Protein AF-A0A0V8QFP8-F1 (afdb_monomer_lite)

Foldseek 3Di:
DVVVVVVVVVVVVVVVVVPPDPPPPPPPPPPLLQPQPPDDPVLLVLLQQLQVLDDPQLNVLLLVLLVVPVVLVVSCCVRHNVPDDRDPPDPPPPDPDPDDQLLVLLLVLVSVLNDHSSLSSLLSSLVSQQVSVVVVHDRALVSSLVSNVSSVNLVSCLSRVVSCVVCLVSNLVSNCRSVVVCSVSSVVNSVVSPVSSVVSNQVVQLVVLLVPDPPVQADPVSFGPVVQQPAFDPPDPFTKGAGPPQKIWTADPPPPDQFGIFIAHNVGDTSATAHPRRHGRHD

Secondary structure (DSSP, 8-state):
-HHHHHHHHHHHHHHHHHT---------------------HHHHHHHHHHHHHS-HHHHHHHHHHHHT-HHHHHHIIIII-TT--------------SS--HHHHHHHHHHTT---HHHHHHHHHHHHHHHHHHHHS---HHHHHHHHHHTTHHHHHHHTHHHHGGGHHHHHHHHHHHTGGGHHHHHHHHHHHHHHHHHHHHHHHHHHHHHTS-GGGB-TTSSB-GGG--EEPTT-SS-EEE-GGG-EEEE--S--TT--EEEE-TTS-EEEEE-TT--EEE-

Sequence (283 aa):
MKKFTAKVLSVILVLSMVLELPATAFATEYGVAYDLSIGTQEDITYARNTYNALDSKAKVIFEKALARDPKLLEFHKTYVDPNFTTLRKIPIARVAVSSIDPMTVLSAQLATLGLPSAVVYSLKAMGAGMVAAIADGPLPVGDILLAAATASTAVVIAANWDTVSPKFNRIVSAFQKAFSSTGTNISSAFTKIKSDAKERVARAEINQIRNNIPKRLLKSNGDVDISRFNRKKPGGHRPTWMGPLGWYIQRDTAGHGGRYWKLFDYVGKRIASLAQNGKILSK

Radius of gyration: 28.88 Å; chains: 1; bounding box: 96×45×77 Å

Organism: NCBI:txid290052

Structure (mmCIF, N/CA/C/O backbone):
data_AF-A0A0V8QFP8-F1
#
_entry.id   AF-A0A0V8QFP8-F1
#
loop_
_atom_site.group_PDB
_atom_site.id
_atom_site.type_symbol
_atom_site.label_atom_id
_atom_site.label_alt_id
_atom_site.label_comp_id
_atom_site.label_asym_id
_atom_site.label_entity_id
_atom_site.label_seq_id
_atom_site.pdbx_PDB_ins_code
_atom_site.Cartn_x
_atom_site.Cartn_y
_atom_site.Cartn_z
_atom_site.occupancy
_atom_site.B_iso_or_equiv
_atom_site.auth_seq_id
_atom_site.auth_comp_id
_atom_site.auth_asym_id
_atom_site.auth_atom_id
_atom_site.pdbx_PDB_model_num
ATOM 1 N N . MET A 1 1 ? 72.131 -20.893 -23.204 1.00 54.12 1 MET A N 1
ATOM 2 C CA . MET A 1 1 ? 70.891 -20.132 -22.908 1.00 54.12 1 MET A CA 1
ATOM 3 C C . MET A 1 1 ? 69.749 -20.388 -23.902 1.00 54.12 1 MET A C 1
ATOM 5 O O . MET A 1 1 ? 68.669 -20.710 -23.435 1.00 54.12 1 MET A O 1
ATOM 9 N N . LYS A 1 2 ? 69.955 -20.368 -25.235 1.00 52.44 2 LYS A N 1
ATOM 10 C CA . LYS A 1 2 ? 68.872 -20.579 -26.237 1.00 52.44 2 LYS A CA 1
ATOM 11 C C . LYS A 1 2 ? 68.073 -21.897 -26.116 1.00 52.44 2 LYS A C 1
ATOM 13 O O . LYS A 1 2 ? 66.873 -21.908 -26.352 1.00 52.44 2 LYS A O 1
ATOM 18 N N . LYS A 1 3 ? 68.712 -23.011 -25.728 1.00 51.38 3 LYS A N 1
ATOM 19 C CA . LYS A 1 3 ? 68.027 -24.314 -25.561 1.00 51.38 3 LYS A CA 1
ATOM 20 C C . LYS A 1 3 ? 67.184 -24.409 -24.280 1.00 51.38 3 LYS A C 1
ATOM 22 O O . LYS A 1 3 ? 66.299 -25.253 -24.206 1.00 51.38 3 LYS A O 1
ATOM 27 N N . PHE A 1 4 ? 67.458 -23.565 -23.282 1.00 53.69 4 PHE A N 1
ATOM 28 C CA . PHE A 1 4 ? 66.724 -23.552 -22.013 1.00 53.69 4 PHE A CA 1
ATOM 29 C C . PHE A 1 4 ? 65.455 -22.701 -22.137 1.00 53.69 4 PHE A C 1
ATOM 31 O O . PHE A 1 4 ? 64.380 -23.139 -21.745 1.00 53.69 4 PHE A O 1
ATOM 38 N N . THR A 1 5 ? 65.547 -21.550 -22.811 1.00 57.09 5 THR A N 1
ATOM 39 C CA . THR A 1 5 ? 64.389 -20.700 -23.125 1.00 57.09 5 THR A CA 1
ATOM 40 C C . THR A 1 5 ? 63.381 -21.388 -24.046 1.00 57.09 5 THR A C 1
ATOM 42 O O . THR A 1 5 ? 62.185 -21.286 -23.798 1.00 57.09 5 THR A O 1
ATOM 45 N N . ALA A 1 6 ? 63.832 -22.161 -25.042 1.00 59.00 6 ALA A N 1
ATOM 46 C CA . ALA A 1 6 ? 62.931 -22.923 -25.915 1.00 59.00 6 ALA A CA 1
ATOM 47 C C . ALA A 1 6 ? 62.152 -24.026 -25.169 1.00 59.00 6 ALA A C 1
ATOM 49 O O . ALA A 1 6 ? 60.975 -24.247 -25.443 1.00 59.00 6 ALA A O 1
ATOM 50 N N . LYS A 1 7 ? 62.782 -24.690 -24.188 1.00 55.75 7 LYS A N 1
ATOM 51 C CA . LYS A 1 7 ? 62.123 -25.722 -23.371 1.00 55.75 7 LYS A CA 1
ATOM 52 C C . LYS A 1 7 ? 61.106 -25.126 -22.396 1.00 55.75 7 LYS A C 1
ATOM 54 O O . LYS A 1 7 ? 60.029 -25.687 -22.248 1.00 55.75 7 LYS A O 1
ATOM 59 N N . VAL A 1 8 ? 61.404 -23.973 -21.794 1.00 64.81 8 VAL A N 1
ATOM 60 C CA . VAL A 1 8 ? 60.464 -23.273 -20.898 1.00 64.81 8 VAL A CA 1
ATOM 61 C C . VAL A 1 8 ? 59.258 -22.725 -21.671 1.00 64.81 8 VAL A C 1
ATOM 63 O O . VAL A 1 8 ? 58.128 -22.902 -21.229 1.00 64.81 8 VAL A O 1
ATOM 66 N N . LEU A 1 9 ? 59.469 -22.156 -22.865 1.00 61.84 9 LEU A N 1
ATOM 67 C CA . LEU A 1 9 ? 58.377 -21.717 -23.747 1.00 61.84 9 LEU A CA 1
ATOM 68 C C . LEU A 1 9 ? 57.481 -22.882 -24.192 1.00 61.84 9 LEU A C 1
ATOM 70 O O . LEU A 1 9 ? 56.262 -22.747 -24.184 1.00 61.84 9 LEU A O 1
ATOM 74 N N . SER A 1 10 ? 58.069 -24.039 -24.515 1.00 67.25 10 SER A N 1
ATOM 75 C CA . SER A 1 10 ? 57.307 -25.235 -24.896 1.00 67.25 10 SER A CA 1
ATOM 76 C C . SER A 1 10 ? 56.462 -25.791 -23.747 1.00 67.25 10 SER A C 1
ATOM 78 O O . SER A 1 10 ? 55.359 -26.267 -23.992 1.00 67.25 10 SER A O 1
ATOM 80 N N . VAL A 1 11 ? 56.948 -25.728 -22.502 1.00 66.19 11 VAL A N 1
ATOM 81 C CA . VAL A 1 11 ? 56.187 -26.181 -21.326 1.00 66.19 11 VAL A CA 1
ATOM 82 C C . VAL A 1 11 ? 55.026 -25.231 -21.024 1.00 66.19 11 VAL A C 1
ATOM 84 O O . VAL A 1 11 ? 53.932 -25.702 -20.736 1.00 66.19 11 VAL A O 1
ATOM 87 N N . ILE A 1 12 ? 55.218 -23.913 -21.160 1.00 67.56 12 ILE A N 1
ATOM 88 C CA . ILE A 1 12 ? 54.144 -22.922 -20.965 1.00 67.56 12 ILE A CA 1
ATOM 89 C C . ILE A 1 12 ? 53.045 -23.075 -22.029 1.00 67.56 12 ILE A C 1
ATOM 91 O O . ILE A 1 12 ? 51.867 -23.002 -21.690 1.00 67.56 12 ILE A O 1
ATOM 95 N N . LEU A 1 13 ? 53.412 -23.347 -23.287 1.00 62.06 13 LEU A N 1
ATOM 96 C CA . LEU A 1 13 ? 52.448 -23.514 -24.381 1.00 62.06 13 LEU A CA 1
ATOM 97 C C . LEU A 1 13 ? 51.611 -24.801 -24.247 1.00 62.06 13 LEU A C 1
ATOM 99 O O . LEU A 1 13 ? 50.413 -24.809 -24.521 1.00 62.06 13 LEU A O 1
ATOM 103 N N . VAL A 1 14 ? 52.229 -25.897 -23.792 1.00 66.25 14 VAL A N 1
ATOM 104 C CA . VAL A 1 14 ? 51.501 -27.143 -23.500 1.00 66.25 14 VAL A CA 1
ATOM 105 C C . VAL A 1 14 ? 50.601 -26.959 -22.275 1.00 66.25 14 VAL A C 1
ATOM 107 O O . VAL A 1 14 ? 49.458 -27.406 -22.287 1.00 66.25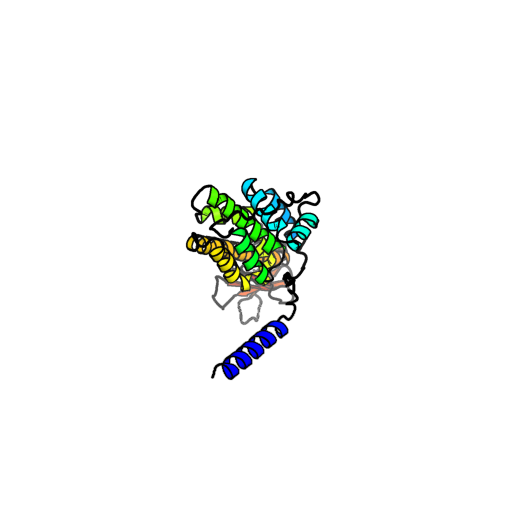 14 VAL A O 1
ATOM 110 N N . LEU A 1 15 ? 51.058 -26.232 -21.250 1.00 54.38 15 LEU A N 1
ATOM 111 C CA . LEU A 1 15 ? 50.249 -25.941 -20.065 1.00 54.38 15 LEU A CA 1
ATOM 112 C C . LEU A 1 15 ? 49.038 -25.045 -20.391 1.00 54.38 15 LEU A C 1
ATOM 114 O O . LEU A 1 15 ? 47.978 -25.236 -19.803 1.00 54.38 15 LEU A O 1
ATOM 118 N N . SER A 1 16 ? 49.153 -24.123 -21.356 1.00 57.47 16 SER A N 1
ATOM 119 C CA . SER A 1 16 ? 48.030 -23.282 -21.796 1.00 57.47 16 SER A CA 1
ATOM 120 C C . SER A 1 16 ? 46.985 -24.041 -22.616 1.00 57.47 16 SER A C 1
ATOM 122 O O . SER A 1 16 ? 45.812 -23.703 -22.536 1.00 57.47 16 SER A O 1
ATOM 124 N N . MET A 1 17 ? 47.381 -25.085 -23.354 1.00 58.97 17 MET A N 1
ATOM 125 C CA . MET A 1 17 ? 46.437 -25.932 -24.100 1.00 58.97 17 MET A CA 1
ATOM 126 C C . MET A 1 17 ? 45.692 -26.934 -23.205 1.00 58.97 17 MET A C 1
ATOM 128 O O . MET A 1 17 ? 44.565 -27.303 -23.508 1.00 58.97 17 MET A O 1
ATOM 132 N N . VAL A 1 18 ? 46.285 -27.362 -22.084 1.00 58.38 18 VAL A N 1
ATOM 133 C CA . VAL A 1 18 ? 45.648 -28.307 -21.142 1.00 58.38 18 VAL A CA 1
ATOM 134 C C . VAL A 1 18 ? 44.683 -27.605 -20.167 1.00 58.38 18 VAL A C 1
ATOM 136 O O . VAL A 1 18 ? 43.843 -28.254 -19.550 1.00 58.38 18 VAL A O 1
ATOM 139 N N . LEU A 1 19 ? 44.755 -26.273 -20.056 1.00 45.97 19 LEU A N 1
ATOM 140 C CA . LEU A 1 19 ? 43.875 -25.448 -19.213 1.00 45.97 19 LEU A CA 1
ATOM 141 C C . LEU A 1 19 ? 42.622 -24.917 -19.931 1.00 45.97 19 LEU A C 1
ATOM 143 O O . LEU A 1 19 ? 41.822 -24.216 -19.309 1.00 45.97 19 LEU A O 1
ATOM 147 N N . GLU A 1 20 ? 42.393 -25.306 -21.187 1.00 44.56 20 GLU A N 1
ATOM 148 C CA . GLU A 1 20 ? 41.090 -25.172 -21.848 1.00 44.56 20 GLU A CA 1
ATOM 149 C C . GLU A 1 20 ? 40.131 -26.248 -21.322 1.00 44.56 20 GLU A C 1
ATOM 151 O O . GLU A 1 20 ? 39.694 -27.159 -22.025 1.00 44.56 20 GLU A O 1
ATOM 156 N N . LEU A 1 21 ? 39.777 -26.138 -20.040 1.00 53.81 21 LEU A N 1
ATOM 157 C CA . LEU A 1 21 ? 38.509 -26.684 -19.583 1.00 53.81 21 LEU A CA 1
ATOM 158 C C . LEU A 1 21 ? 37.438 -26.064 -20.488 1.00 53.81 21 LEU A C 1
ATOM 160 O O . LEU A 1 21 ? 37.436 -24.835 -20.632 1.00 53.81 21 LEU A O 1
ATOM 164 N N . PRO A 1 22 ? 36.511 -26.839 -21.082 1.00 45.28 22 PRO A N 1
ATOM 165 C CA . PRO A 1 22 ? 35.288 -26.230 -21.551 1.00 45.28 22 PRO A CA 1
ATOM 166 C C . PRO A 1 22 ? 34.718 -25.546 -20.317 1.00 45.28 22 PRO A C 1
ATOM 168 O O . PRO A 1 22 ? 34.308 -26.204 -19.359 1.00 45.28 22 PRO A O 1
ATOM 171 N N . ALA A 1 23 ? 34.748 -24.215 -20.302 1.00 45.50 23 ALA A N 1
ATOM 172 C CA . ALA A 1 23 ? 33.836 -23.477 -19.470 1.00 45.50 23 ALA A CA 1
ATOM 173 C C . ALA A 1 23 ? 32.472 -23.923 -19.983 1.00 45.50 23 ALA A C 1
ATOM 175 O O . ALA A 1 23 ? 31.952 -23.391 -20.963 1.00 45.50 23 ALA A O 1
ATOM 176 N N . THR A 1 24 ? 31.918 -24.970 -19.368 1.00 40.56 24 THR A N 1
ATOM 177 C CA . THR A 1 24 ? 30.487 -25.153 -19.326 1.00 40.56 24 THR A CA 1
ATOM 178 C C . THR A 1 24 ? 30.015 -23.830 -18.778 1.00 40.56 24 THR A C 1
ATOM 180 O O . THR A 1 24 ? 30.163 -23.544 -17.587 1.00 40.56 24 THR A O 1
ATOM 183 N N . ALA A 1 25 ? 29.568 -22.966 -19.685 1.00 36.12 25 ALA A N 1
ATOM 184 C CA . ALA A 1 25 ? 28.731 -21.862 -19.330 1.00 36.12 25 ALA A CA 1
ATOM 185 C C . ALA A 1 25 ? 27.566 -22.541 -18.626 1.00 36.12 25 ALA A C 1
ATOM 187 O O . ALA A 1 25 ? 26.654 -23.070 -19.259 1.00 36.12 25 ALA A O 1
ATOM 188 N N . PHE A 1 26 ? 27.638 -22.588 -17.298 1.00 35.16 26 PHE A N 1
ATOM 189 C CA . PHE A 1 26 ? 26.437 -22.559 -16.517 1.00 35.16 26 PHE A CA 1
ATOM 190 C C . PHE A 1 26 ? 25.730 -21.331 -17.072 1.00 35.16 26 PHE A C 1
ATOM 192 O O . PHE A 1 26 ? 26.142 -20.194 -16.836 1.00 35.16 26 PHE A O 1
ATOM 199 N N . ALA A 1 27 ? 24.706 -21.565 -17.893 1.00 32.38 27 ALA A N 1
ATOM 200 C CA . ALA A 1 27 ? 23.553 -20.712 -17.821 1.00 32.38 27 ALA A CA 1
ATOM 201 C C . ALA A 1 27 ? 23.261 -20.695 -16.326 1.00 32.38 27 ALA A C 1
ATOM 203 O O . ALA A 1 27 ? 22.789 -21.683 -15.764 1.00 32.38 27 ALA A O 1
ATOM 204 N N . THR A 1 28 ? 23.697 -19.632 -15.653 1.00 31.38 28 THR A N 1
ATOM 205 C CA . THR A 1 28 ? 23.100 -19.242 -14.401 1.00 31.38 28 THR A CA 1
ATOM 206 C C . THR A 1 28 ? 21.653 -19.062 -14.792 1.00 31.38 28 THR A C 1
ATOM 208 O O . THR A 1 28 ? 21.236 -18.031 -15.319 1.00 31.38 28 THR A O 1
ATOM 211 N N . GLU A 1 29 ? 20.894 -20.141 -14.619 1.00 31.83 29 GLU A N 1
ATOM 212 C CA . GLU A 1 29 ? 19.517 -20.055 -14.234 1.00 31.83 29 GLU A CA 1
ATOM 213 C C . GLU A 1 29 ? 19.575 -19.078 -13.070 1.00 31.83 29 GLU A C 1
ATOM 215 O O . GLU A 1 29 ? 19.987 -19.408 -11.958 1.00 31.83 29 GLU A O 1
ATOM 220 N N . TYR A 1 30 ? 19.336 -17.801 -13.379 1.00 33.03 30 TYR A N 1
ATOM 221 C CA . TYR A 1 30 ? 18.932 -16.837 -12.390 1.00 33.03 30 TYR A CA 1
ATOM 222 C C . TYR A 1 30 ? 17.661 -17.466 -11.854 1.00 33.03 30 TYR A C 1
ATOM 224 O O . TYR A 1 30 ? 16.575 -17.271 -12.402 1.00 33.03 30 TYR A O 1
ATOM 232 N N . GLY A 1 31 ? 17.832 -18.320 -10.845 1.00 31.92 31 GLY A N 1
ATOM 233 C CA . GLY A 1 31 ? 16.791 -18.796 -9.979 1.00 31.92 31 GLY A CA 1
ATOM 234 C C . GLY A 1 31 ? 16.258 -17.530 -9.361 1.00 31.92 31 GLY A C 1
ATOM 235 O O . GLY A 1 31 ? 16.763 -17.048 -8.350 1.00 31.92 31 GLY A O 1
ATOM 236 N N . VAL A 1 32 ? 15.324 -16.900 -10.071 1.00 38.00 32 VAL A N 1
ATOM 237 C CA . VAL A 1 32 ? 14.558 -15.786 -9.563 1.00 38.00 32 VAL A CA 1
ATOM 238 C C . VAL A 1 32 ? 13.909 -16.398 -8.335 1.00 38.00 32 VAL A C 1
ATOM 240 O O . VAL A 1 32 ? 13.065 -17.278 -8.462 1.00 38.00 32 VAL A O 1
ATOM 243 N N . ALA A 1 33 ? 14.378 -16.029 -7.152 1.00 34.62 33 ALA A N 1
ATOM 244 C CA . ALA A 1 33 ? 13.765 -16.425 -5.898 1.00 34.62 33 ALA A CA 1
ATOM 245 C C . ALA A 1 33 ? 12.604 -15.456 -5.641 1.00 34.62 33 ALA A C 1
ATOM 247 O O . ALA A 1 33 ? 12.634 -14.635 -4.729 1.00 34.62 33 ALA A O 1
ATOM 248 N N . TYR A 1 34 ? 11.620 -15.470 -6.537 1.00 42.22 34 TYR A N 1
ATOM 249 C CA . TYR A 1 34 ? 10.273 -15.021 -6.214 1.00 42.22 34 TYR A CA 1
ATOM 250 C C . TYR A 1 34 ? 9.666 -16.232 -5.519 1.00 42.22 34 TYR A C 1
ATOM 252 O O . TYR A 1 34 ? 9.635 -17.336 -6.066 1.00 42.22 34 TYR A O 1
ATOM 260 N N . ASP A 1 35 ? 9.261 -16.034 -4.274 1.00 39.59 35 ASP A N 1
ATOM 261 C CA . ASP A 1 35 ? 8.282 -16.928 -3.698 1.00 39.59 35 ASP A CA 1
ATOM 262 C C . ASP A 1 35 ? 7.033 -16.796 -4.570 1.00 39.59 35 ASP A C 1
ATOM 264 O O . ASP A 1 35 ? 6.496 -15.699 -4.748 1.00 39.59 35 ASP A O 1
ATOM 268 N N . LEU A 1 36 ? 6.622 -17.907 -5.168 1.00 38.69 36 LEU A N 1
ATOM 269 C CA . LEU A 1 36 ? 5.414 -18.027 -5.973 1.00 38.69 36 LEU A CA 1
ATOM 270 C C . LEU A 1 36 ? 4.186 -18.065 -5.055 1.00 38.69 36 LEU A C 1
ATOM 272 O O . LEU A 1 36 ? 3.224 -18.774 -5.344 1.00 38.69 36 LEU A O 1
ATOM 276 N N . SER A 1 37 ? 4.208 -17.320 -3.941 1.00 45.97 37 SER A N 1
ATOM 277 C CA . SER A 1 37 ? 3.000 -17.013 -3.198 1.00 45.97 37 SER A CA 1
ATOM 278 C C . SER A 1 37 ? 2.119 -16.197 -4.129 1.00 45.97 37 SER A C 1
ATOM 280 O O . SER A 1 37 ? 2.285 -14.994 -4.339 1.00 45.97 37 SER A O 1
ATOM 282 N N . ILE A 1 38 ? 1.221 -16.933 -4.779 1.00 51.50 38 ILE A N 1
ATOM 283 C CA . ILE A 1 38 ? 0.084 -16.425 -5.522 1.00 51.50 38 ILE A CA 1
ATOM 284 C C . ILE A 1 38 ? -0.529 -15.346 -4.636 1.00 51.50 38 ILE A C 1
ATOM 286 O O . ILE A 1 38 ? -0.948 -15.619 -3.510 1.00 51.50 38 ILE A O 1
ATOM 290 N N . GLY A 1 39 ? -0.497 -14.107 -5.123 1.00 58.78 39 GLY A N 1
ATOM 291 C CA . GLY A 1 39 ? -1.159 -13.012 -4.440 1.00 58.78 39 GLY A CA 1
ATOM 292 C C . GLY A 1 39 ? -2.637 -13.348 -4.246 1.00 58.78 39 GLY A C 1
ATOM 293 O O . GLY A 1 39 ? -3.232 -14.106 -5.011 1.00 58.78 39 GLY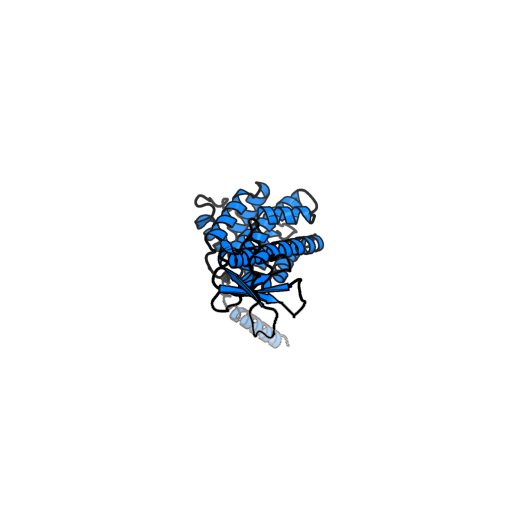 A O 1
ATOM 294 N N . THR A 1 40 ? -3.235 -12.785 -3.209 1.00 71.62 40 THR A N 1
ATOM 295 C CA . THR A 1 40 ? -4.669 -12.891 -2.929 1.00 71.62 40 THR A CA 1
ATOM 296 C C . THR A 1 40 ? -5.520 -12.475 -4.144 1.00 71.62 40 THR A C 1
ATOM 298 O O . THR A 1 40 ? -5.046 -11.823 -5.076 1.00 71.62 40 THR A O 1
ATOM 301 N N . GLN A 1 41 ? -6.821 -12.781 -4.145 1.00 80.06 41 GLN A N 1
ATOM 302 C CA . GLN A 1 41 ? -7.731 -12.289 -5.195 1.00 80.06 41 GLN A CA 1
ATOM 303 C C . GLN A 1 41 ? -7.688 -10.750 -5.341 1.00 80.06 41 GLN A C 1
ATOM 305 O O . GLN A 1 41 ? -7.905 -10.208 -6.431 1.00 80.06 41 GLN A O 1
ATOM 310 N N . GLU A 1 42 ? -7.372 -10.037 -4.256 1.00 78.56 42 GLU A N 1
ATOM 311 C CA . GLU A 1 42 ? -7.142 -8.593 -4.274 1.00 78.56 42 GLU A CA 1
ATOM 312 C C . GLU A 1 42 ? -5.890 -8.223 -5.079 1.00 78.56 42 GLU A C 1
ATOM 314 O O . GLU A 1 42 ? -5.961 -7.339 -5.930 1.00 78.56 42 GLU A O 1
ATOM 319 N N . ASP A 1 43 ? -4.777 -8.937 -4.902 1.00 79.88 43 ASP A N 1
ATOM 320 C CA . ASP A 1 43 ? -3.532 -8.716 -5.650 1.00 79.88 43 ASP A CA 1
ATOM 321 C C . ASP A 1 43 ? -3.725 -8.871 -7.167 1.00 79.88 43 ASP A C 1
ATOM 323 O O . ASP A 1 43 ? -3.240 -8.053 -7.954 1.00 79.88 43 ASP A O 1
ATOM 327 N N . ILE A 1 44 ? -4.494 -9.881 -7.585 1.00 86.00 44 ILE A N 1
ATOM 328 C CA . ILE A 1 44 ? -4.874 -10.077 -8.992 1.00 86.00 44 ILE A CA 1
ATOM 329 C C . ILE A 1 44 ? -5.707 -8.891 -9.500 1.00 86.00 44 ILE A C 1
ATOM 331 O O . ILE A 1 44 ? -5.494 -8.392 -10.609 1.00 86.00 44 ILE A O 1
ATOM 335 N N . THR A 1 45 ? -6.647 -8.414 -8.683 1.00 87.81 45 THR A N 1
ATOM 336 C CA . THR A 1 45 ? -7.501 -7.270 -9.024 1.00 87.81 45 THR A CA 1
ATOM 337 C C . THR A 1 45 ? -6.676 -5.990 -9.175 1.00 87.81 45 THR A C 1
ATOM 339 O O . THR A 1 45 ? -6.845 -5.263 -10.155 1.00 87.81 45 THR A O 1
ATOM 342 N N . TYR A 1 46 ? -5.722 -5.740 -8.275 1.00 86.12 46 TYR A N 1
ATOM 343 C CA . TYR A 1 46 ? -4.812 -4.600 -8.383 1.00 86.12 46 TYR A CA 1
ATOM 344 C C . TYR A 1 46 ? -3.931 -4.674 -9.630 1.00 86.12 46 TYR A C 1
ATOM 346 O O . TYR A 1 46 ? -3.738 -3.652 -10.290 1.00 86.12 46 TYR A O 1
ATOM 354 N N . ALA A 1 47 ? -3.437 -5.859 -9.998 1.00 90.44 47 ALA A N 1
ATOM 355 C CA . ALA A 1 47 ? -2.635 -6.034 -11.206 1.00 90.44 47 ALA A CA 1
ATOM 356 C C . ALA A 1 47 ? -3.430 -5.731 -12.492 1.00 90.44 47 ALA A C 1
ATOM 358 O O . ALA A 1 47 ? -2.916 -5.044 -13.379 1.00 90.44 47 ALA A O 1
ATOM 359 N N . ARG A 1 48 ? -4.698 -6.168 -12.571 1.00 91.12 48 ARG A N 1
ATOM 360 C CA . ARG A 1 48 ? -5.611 -5.828 -13.682 1.00 91.12 48 ARG A CA 1
ATOM 361 C C . ARG A 1 48 ? -5.865 -4.334 -13.777 1.00 91.12 48 ARG A C 1
ATOM 363 O O . ARG A 1 48 ? -5.669 -3.744 -14.836 1.00 91.12 48 ARG A O 1
ATOM 370 N N . ASN A 1 49 ? -6.256 -3.723 -12.661 1.00 89.69 49 ASN A N 1
ATOM 371 C CA . ASN A 1 49 ? -6.546 -2.293 -12.612 1.00 89.69 49 ASN A CA 1
ATOM 372 C C . ASN A 1 49 ? -5.313 -1.472 -13.000 1.00 89.69 49 ASN A C 1
ATOM 374 O O . ASN A 1 49 ? -5.425 -0.545 -13.793 1.00 89.69 49 ASN A O 1
ATOM 378 N N . THR A 1 50 ? -4.137 -1.873 -12.512 1.00 91.56 50 THR A N 1
ATOM 379 C CA . THR A 1 50 ? -2.853 -1.262 -12.869 1.00 91.56 50 THR A CA 1
ATOM 380 C C . THR A 1 50 ? -2.611 -1.313 -14.373 1.00 91.56 50 THR A C 1
ATOM 382 O O . THR A 1 50 ? -2.375 -0.277 -14.982 1.00 91.56 50 THR A O 1
ATOM 385 N N . TYR A 1 51 ? -2.695 -2.492 -14.998 1.00 94.31 51 TYR A N 1
ATOM 386 C CA . TYR A 1 51 ? -2.428 -2.630 -16.433 1.00 94.31 51 TYR A CA 1
ATOM 387 C C . TYR A 1 51 ? -3.417 -1.847 -17.306 1.00 94.31 51 TYR A C 1
ATOM 389 O O . TYR A 1 51 ? -3.019 -1.264 -18.313 1.00 94.31 51 TYR A O 1
ATOM 397 N N . ASN A 1 52 ? -4.687 -1.798 -16.901 1.00 94.12 52 ASN A N 1
ATOM 398 C CA . ASN A 1 52 ? -5.725 -1.052 -17.610 1.00 94.12 52 ASN A CA 1
ATOM 399 C C . ASN A 1 52 ? -5.592 0.468 -17.443 1.00 94.12 52 ASN A C 1
ATOM 401 O O . ASN A 1 52 ? -6.041 1.206 -18.314 1.00 94.12 52 ASN A O 1
ATOM 405 N N . ALA A 1 53 ? -4.990 0.931 -16.345 1.00 93.69 53 ALA A N 1
ATOM 406 C CA . ALA A 1 53 ? -4.797 2.350 -16.064 1.00 93.69 53 ALA A CA 1
ATOM 407 C C . ALA A 1 53 ? -3.536 2.943 -16.717 1.00 93.69 53 ALA A C 1
ATOM 409 O O . ALA A 1 53 ? -3.423 4.164 -16.796 1.00 93.69 53 ALA A O 1
ATOM 410 N N . LEU A 1 54 ? -2.587 2.113 -17.170 1.00 93.38 54 LEU A N 1
ATOM 411 C CA . LEU A 1 54 ? -1.390 2.597 -17.861 1.00 93.38 54 LEU A CA 1
ATOM 412 C C . LEU A 1 54 ? -1.763 3.294 -19.173 1.00 93.38 54 LEU A C 1
ATOM 414 O O . LEU A 1 54 ? -2.489 2.740 -20.002 1.00 93.38 54 LEU A O 1
ATOM 418 N N . ASP A 1 55 ? -1.192 4.478 -19.398 1.00 91.31 55 ASP A N 1
ATOM 419 C CA . ASP A 1 55 ? -1.252 5.124 -20.705 1.00 91.31 55 ASP A CA 1
ATOM 420 C C . ASP A 1 55 ? -0.506 4.305 -21.773 1.00 91.31 55 ASP A C 1
ATOM 422 O O . ASP A 1 55 ? 0.288 3.408 -21.477 1.00 91.31 55 ASP A O 1
ATOM 426 N N . SER A 1 56 ? -0.748 4.626 -23.044 1.00 91.62 56 SER A N 1
ATOM 427 C CA . SER A 1 56 ? -0.186 3.876 -24.173 1.00 91.62 56 SER A CA 1
ATOM 428 C C . SER A 1 56 ? 1.350 3.802 -24.181 1.00 91.62 56 SER A C 1
ATOM 430 O O . SER A 1 56 ? 1.898 2.740 -24.487 1.00 91.62 56 SER A O 1
ATOM 432 N N . LYS A 1 57 ? 2.064 4.876 -23.809 1.00 90.81 57 LYS A N 1
ATOM 433 C CA . LYS A 1 5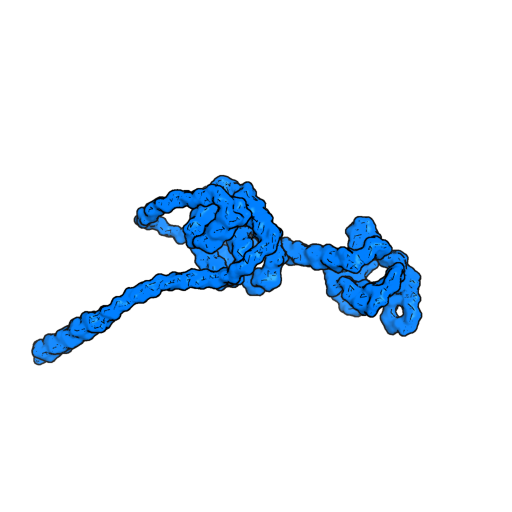7 ? 3.537 4.896 -23.775 1.00 90.81 57 LYS A CA 1
ATOM 434 C C . LYS A 1 57 ? 4.048 4.001 -22.647 1.00 90.81 57 LYS A C 1
ATOM 436 O O . LYS A 1 57 ? 4.894 3.132 -22.878 1.00 90.81 57 LYS A O 1
ATOM 441 N N . ALA A 1 58 ? 3.509 4.180 -21.442 1.00 92.38 58 ALA A N 1
ATOM 442 C CA . ALA A 1 58 ? 3.868 3.403 -20.263 1.00 92.38 58 ALA A CA 1
ATOM 443 C C . ALA A 1 58 ? 3.551 1.914 -20.454 1.00 92.38 58 ALA A C 1
ATOM 445 O O . ALA A 1 58 ? 4.353 1.057 -20.085 1.00 92.38 58 ALA A O 1
ATOM 446 N N . LYS A 1 59 ? 2.428 1.594 -21.102 1.00 93.69 59 LYS A N 1
ATOM 447 C CA . LYS A 1 59 ? 2.009 0.224 -21.402 1.00 93.69 59 LYS A CA 1
ATOM 448 C C . LYS A 1 59 ? 3.005 -0.493 -22.315 1.00 93.69 59 LYS A C 1
ATOM 450 O O . LYS A 1 59 ? 3.462 -1.578 -21.967 1.00 93.69 59 LYS A O 1
ATOM 455 N N . VAL A 1 60 ? 3.458 0.148 -23.396 1.00 92.19 60 VAL A N 1
ATOM 456 C CA . VAL A 1 60 ? 4.496 -0.413 -24.286 1.00 92.19 60 VAL A CA 1
ATOM 457 C C . VAL A 1 60 ? 5.816 -0.654 -23.544 1.00 92.19 60 VAL A C 1
ATOM 459 O O . VAL A 1 60 ? 6.479 -1.673 -23.755 1.00 92.19 60 VAL A O 1
ATOM 462 N N . ILE A 1 61 ? 6.225 0.271 -22.671 1.00 93.19 61 ILE A N 1
ATOM 463 C CA . ILE A 1 61 ? 7.442 0.116 -21.858 1.00 93.19 61 ILE A CA 1
ATOM 464 C C . ILE A 1 61 ? 7.288 -1.057 -20.882 1.00 93.19 61 ILE A C 1
ATOM 466 O O . ILE A 1 61 ? 8.193 -1.885 -20.750 1.00 93.19 61 ILE A O 1
ATOM 470 N N . PHE A 1 62 ? 6.134 -1.154 -20.225 1.00 94.94 62 PHE A N 1
ATOM 471 C CA . PHE A 1 62 ? 5.837 -2.205 -19.264 1.00 94.94 62 PHE A CA 1
ATOM 472 C C . PHE A 1 62 ? 5.795 -3.590 -19.919 1.00 94.94 62 PHE A C 1
ATOM 474 O O . PHE A 1 62 ? 6.420 -4.522 -19.422 1.00 94.94 62 PHE A O 1
ATOM 481 N N . GLU A 1 63 ? 5.161 -3.724 -21.082 1.00 93.00 63 GLU A N 1
ATOM 482 C CA . GLU A 1 63 ? 5.103 -4.977 -21.844 1.00 93.00 63 GLU A CA 1
ATOM 483 C C . GLU A 1 63 ? 6.487 -5.463 -22.290 1.00 93.00 63 GLU A C 1
ATOM 485 O O . GLU A 1 63 ? 6.783 -6.659 -22.220 1.00 93.00 63 GLU A O 1
ATOM 490 N N . LYS A 1 64 ? 7.388 -4.547 -22.673 1.00 90.69 64 LYS A N 1
ATOM 491 C CA . LYS A 1 64 ? 8.798 -4.888 -22.935 1.00 90.69 64 LYS A CA 1
ATOM 492 C C . LYS A 1 64 ? 9.502 -5.406 -21.680 1.00 90.69 64 LYS A C 1
ATOM 494 O O . LYS A 1 64 ? 10.320 -6.320 -21.782 1.00 90.69 64 LYS A O 1
ATOM 499 N N . ALA A 1 65 ? 9.198 -4.843 -20.510 1.00 91.06 65 ALA A N 1
ATOM 500 C CA . ALA A 1 65 ? 9.736 -5.325 -19.241 1.00 91.06 65 ALA A CA 1
ATOM 501 C C . ALA A 1 65 ? 9.165 -6.704 -18.859 1.00 91.06 65 ALA A C 1
ATOM 503 O O . ALA A 1 65 ? 9.925 -7.552 -18.391 1.00 91.06 65 ALA A O 1
ATOM 504 N N . LEU A 1 66 ? 7.875 -6.959 -19.116 1.00 91.19 66 LEU A N 1
ATOM 505 C CA . LEU A 1 66 ? 7.250 -8.277 -18.945 1.00 91.19 66 LEU A CA 1
ATOM 506 C C . LEU A 1 66 ? 7.914 -9.325 -19.842 1.00 91.19 66 LEU A C 1
ATOM 508 O O . LEU A 1 66 ? 8.273 -10.394 -19.369 1.00 91.19 66 LEU A O 1
ATOM 512 N N . ALA A 1 67 ? 8.167 -9.010 -21.114 1.00 87.50 67 ALA A N 1
ATOM 513 C CA . ALA A 1 67 ? 8.794 -9.943 -22.053 1.00 87.50 67 ALA A CA 1
ATOM 514 C C . ALA A 1 67 ? 10.200 -10.420 -21.624 1.00 87.50 67 ALA A C 1
ATOM 516 O O . ALA A 1 67 ? 10.666 -11.457 -22.096 1.00 87.50 67 ALA A O 1
ATOM 517 N N . ARG A 1 68 ? 10.876 -9.678 -20.737 1.00 85.31 68 ARG A N 1
ATOM 518 C CA . ARG A 1 68 ? 12.194 -10.021 -20.173 1.00 85.31 68 ARG A CA 1
ATOM 519 C C . ARG A 1 68 ? 12.112 -10.765 -18.836 1.00 85.31 68 ARG A C 1
ATOM 521 O O . ARG A 1 68 ? 13.143 -11.188 -18.324 1.00 85.31 68 ARG A O 1
ATOM 528 N N . ASP A 1 69 ? 10.917 -10.913 -18.272 1.00 86.69 69 ASP A N 1
ATOM 529 C CA . ASP A 1 69 ? 10.654 -11.593 -17.006 1.00 86.69 69 ASP A CA 1
ATOM 530 C C . ASP A 1 69 ? 9.615 -12.701 -17.240 1.00 86.69 69 ASP A C 1
ATOM 532 O O . ASP A 1 69 ? 8.413 -12.450 -17.126 1.00 86.69 69 ASP A O 1
ATOM 536 N N . PRO A 1 70 ? 10.054 -13.929 -17.585 1.00 86.44 70 PRO A N 1
ATOM 537 C CA . PRO A 1 70 ? 9.151 -15.023 -17.950 1.00 86.44 70 PRO A CA 1
ATOM 538 C C . PRO A 1 70 ? 8.074 -15.304 -16.902 1.00 86.44 70 PRO A C 1
ATOM 540 O O . PRO A 1 70 ? 6.961 -15.692 -17.236 1.00 86.44 70 PRO A O 1
ATOM 543 N N . LYS A 1 71 ? 8.401 -15.066 -15.635 1.00 85.19 71 LYS A N 1
ATOM 544 C CA . LYS A 1 71 ? 7.589 -15.441 -14.483 1.00 85.19 71 LYS A CA 1
ATOM 545 C C . LYS A 1 71 ? 6.499 -14.412 -14.233 1.00 85.19 71 LYS A C 1
ATOM 547 O O . LYS A 1 71 ? 5.338 -14.747 -14.018 1.00 85.19 71 LYS A O 1
ATOM 552 N N . LEU A 1 72 ? 6.858 -13.137 -14.353 1.00 87.25 72 LEU A N 1
ATOM 553 C CA . LEU A 1 72 ? 5.886 -12.053 -14.331 1.00 87.25 72 LEU A CA 1
ATOM 554 C C . LEU A 1 72 ? 5.021 -12.029 -15.601 1.00 87.25 72 LEU A C 1
ATOM 556 O O . LEU A 1 72 ? 3.847 -11.671 -15.530 1.00 87.25 72 LEU A O 1
ATOM 560 N N . LEU A 1 73 ? 5.573 -12.439 -16.748 1.00 89.88 73 LEU A N 1
ATOM 561 C CA . LEU A 1 73 ? 4.823 -12.626 -17.990 1.00 89.88 73 LEU A CA 1
ATOM 562 C C . LEU A 1 73 ? 3.788 -13.748 -17.867 1.00 89.88 73 LEU A C 1
ATOM 564 O O . LEU A 1 73 ? 2.663 -13.588 -18.330 1.00 89.88 73 LEU A O 1
ATOM 568 N N . GLU A 1 74 ? 4.150 -14.866 -17.241 1.00 88.75 74 GLU A N 1
ATOM 569 C CA . GLU A 1 74 ? 3.220 -15.958 -16.951 1.00 88.75 74 GLU A CA 1
ATOM 570 C C . GLU A 1 74 ? 2.089 -15.492 -16.028 1.00 88.75 74 GLU A C 1
ATOM 572 O O . GLU A 1 74 ? 0.918 -15.705 -16.339 1.00 88.75 74 GLU A O 1
ATOM 577 N N . PHE A 1 75 ? 2.415 -14.763 -14.956 1.00 88.00 75 PHE A N 1
ATOM 578 C CA . PHE A 1 75 ? 1.412 -14.134 -14.093 1.00 88.00 75 PHE A CA 1
ATOM 579 C C . PHE A 1 75 ? 0.479 -13.201 -14.884 1.00 88.00 75 PHE A C 1
ATOM 581 O O . PHE A 1 75 ? -0.741 -13.271 -14.736 1.00 88.00 75 PHE A O 1
ATOM 588 N N . HIS A 1 76 ? 1.039 -12.358 -15.757 1.00 92.38 76 HIS A N 1
ATOM 589 C CA . HIS A 1 76 ? 0.273 -11.436 -16.592 1.00 92.38 76 HIS A CA 1
ATOM 590 C C . HIS A 1 76 ? -0.705 -12.176 -17.512 1.00 92.38 76 HIS A C 1
ATOM 592 O O . HIS A 1 76 ? -1.896 -11.874 -17.503 1.00 92.38 76 HIS A O 1
ATOM 598 N N . LYS A 1 77 ? -0.224 -13.181 -18.251 1.00 92.38 77 LYS A N 1
ATOM 599 C CA . LYS A 1 77 ? -1.057 -13.991 -19.150 1.00 92.38 77 LYS A CA 1
ATOM 600 C C . LYS A 1 77 ? -2.108 -14.794 -18.394 1.00 92.38 77 LYS A C 1
ATOM 602 O O . LYS A 1 77 ? -3.218 -14.959 -18.864 1.00 92.38 77 LYS A O 1
ATOM 607 N N . THR A 1 78 ? -1.790 -15.288 -17.208 1.00 90.06 78 THR A N 1
ATOM 608 C CA . THR A 1 78 ? -2.740 -16.122 -16.463 1.00 90.06 78 THR A CA 1
ATOM 609 C C . THR A 1 78 ? -3.860 -15.284 -15.852 1.00 90.06 78 THR A C 1
ATOM 611 O O . THR A 1 78 ? -5.027 -15.666 -15.905 1.00 90.06 78 THR A O 1
ATOM 614 N N . TYR A 1 79 ? -3.522 -14.132 -15.266 1.00 89.06 79 TYR A N 1
ATOM 615 C CA . TYR A 1 79 ? -4.440 -13.420 -14.379 1.00 89.06 79 TYR A CA 1
ATOM 616 C C . TYR A 1 79 ? -4.860 -12.038 -14.867 1.00 89.06 79 TYR A C 1
ATOM 618 O O . TYR A 1 79 ? -5.928 -11.578 -14.458 1.00 89.06 79 TYR A O 1
ATOM 626 N N . VAL A 1 80 ? -4.060 -11.367 -15.698 1.00 90.88 80 VAL A N 1
ATOM 627 C CA . VAL A 1 80 ? -4.293 -9.970 -16.092 1.00 90.88 80 VAL A CA 1
ATOM 628 C C . VAL A 1 80 ? -4.889 -9.865 -17.489 1.00 90.88 80 VAL A C 1
ATOM 630 O O . VAL A 1 80 ? -5.975 -9.309 -17.629 1.00 90.88 80 VAL A O 1
ATOM 633 N N . ASP A 1 81 ? -4.208 -10.417 -18.489 1.00 92.38 81 ASP A N 1
ATOM 634 C CA . ASP A 1 81 ? -4.654 -10.429 -19.882 1.00 92.38 81 ASP A CA 1
ATOM 635 C C . ASP A 1 81 ? -4.357 -11.799 -20.527 1.00 92.38 81 ASP A C 1
ATOM 637 O O . ASP A 1 81 ? -3.269 -12.022 -21.067 1.00 92.38 81 ASP A O 1
ATOM 641 N N . PRO A 1 82 ? -5.323 -12.738 -20.478 1.00 90.19 82 PRO A N 1
ATOM 642 C CA . PRO A 1 82 ? -5.201 -14.057 -21.104 1.00 90.19 82 PRO A CA 1
ATOM 643 C C . PRO A 1 82 ? -4.998 -14.047 -22.612 1.00 90.19 82 PRO A C 1
ATOM 645 O O . PRO A 1 82 ? -4.450 -15.003 -23.158 1.00 90.19 82 PRO A O 1
ATOM 648 N N . ASN A 1 83 ? -5.389 -12.965 -23.284 1.00 89.75 83 ASN A N 1
ATOM 649 C CA . ASN A 1 83 ? -5.230 -12.822 -24.725 1.00 89.75 83 ASN A CA 1
ATOM 650 C C . ASN A 1 83 ? -3.938 -12.079 -25.089 1.00 89.75 83 ASN A C 1
ATOM 652 O O . ASN A 1 83 ? -3.722 -11.766 -26.261 1.00 89.75 83 ASN A O 1
ATOM 656 N N . PHE A 1 84 ? -3.064 -11.811 -24.111 1.00 88.12 84 PHE A N 1
ATOM 657 C CA . PHE A 1 84 ? -1.837 -11.062 -24.327 1.00 88.12 84 PHE A CA 1
ATOM 658 C C . PHE A 1 84 ? -0.900 -11.768 -25.313 1.00 88.12 84 PHE A C 1
ATOM 660 O O . PHE A 1 84 ? -0.220 -12.759 -25.004 1.00 88.12 84 PHE A O 1
ATOM 667 N N . THR A 1 85 ? -0.796 -11.198 -26.511 1.00 79.88 85 THR A N 1
ATOM 668 C CA . THR A 1 85 ? 0.200 -11.583 -27.504 1.00 79.88 85 THR A CA 1
ATOM 669 C C . THR A 1 85 ? 1.464 -10.767 -27.288 1.00 79.88 85 THR A C 1
ATOM 671 O O . THR A 1 85 ? 1.484 -9.559 -27.510 1.00 79.88 85 THR A O 1
ATOM 674 N N . THR A 1 86 ? 2.543 -11.433 -26.878 1.00 66.25 86 THR A N 1
ATOM 675 C CA . THR A 1 86 ? 3.867 -10.812 -26.748 1.00 66.25 86 THR A CA 1
ATOM 676 C C . THR A 1 86 ? 4.232 -10.052 -28.020 1.00 66.25 86 THR A C 1
ATOM 678 O O . THR A 1 86 ? 4.183 -10.630 -29.109 1.00 66.25 86 THR A O 1
ATOM 681 N N . LEU A 1 87 ? 4.659 -8.791 -27.878 1.00 63.41 87 LEU A N 1
ATOM 682 C CA . LEU A 1 87 ? 5.280 -8.041 -28.969 1.00 63.41 87 LEU A CA 1
ATOM 683 C C . LEU A 1 87 ? 6.376 -8.923 -29.586 1.00 63.41 87 LEU A C 1
ATOM 685 O O . LEU A 1 87 ? 7.249 -9.431 -28.878 1.00 63.41 87 LEU A O 1
ATOM 689 N N . ARG A 1 88 ? 6.255 -9.172 -30.896 1.00 48.03 88 ARG A N 1
ATOM 690 C CA . ARG A 1 88 ? 7.114 -10.050 -31.706 1.00 48.03 88 ARG A CA 1
ATOM 691 C C . ARG A 1 88 ? 8.575 -9.888 -31.268 1.00 48.03 88 ARG A C 1
ATOM 693 O O . ARG A 1 88 ? 9.037 -8.754 -31.186 1.00 48.03 88 ARG A O 1
ATOM 700 N N . LYS A 1 89 ? 9.292 -10.990 -30.985 1.00 44.00 89 LYS A N 1
ATOM 701 C CA . LYS A 1 89 ? 10.747 -10.983 -30.712 1.00 44.00 89 LYS A CA 1
ATOM 702 C C . LYS A 1 89 ? 11.433 -10.215 -31.847 1.00 44.00 89 LYS A C 1
ATOM 704 O O . LYS A 1 89 ? 11.664 -10.779 -32.912 1.00 44.00 89 LYS A O 1
ATOM 709 N N . ILE A 1 90 ? 11.718 -8.931 -31.655 1.00 40.50 90 ILE A N 1
ATOM 710 C CA . ILE A 1 90 ? 12.559 -8.188 -32.587 1.00 40.50 90 ILE A CA 1
ATOM 711 C C . ILE A 1 90 ? 13.975 -8.704 -32.316 1.00 40.50 90 ILE A C 1
ATOM 713 O O . ILE A 1 90 ? 14.411 -8.641 -31.160 1.00 40.50 90 ILE A O 1
ATOM 717 N N . PRO A 1 91 ? 14.683 -9.265 -33.313 1.00 38.84 91 PRO A N 1
ATOM 718 C CA . PRO A 1 91 ? 16.090 -9.592 -33.158 1.00 38.84 91 PRO A CA 1
ATOM 719 C C . PRO A 1 91 ? 16.800 -8.321 -32.703 1.00 38.84 91 PRO A C 1
ATOM 721 O O . PRO A 1 91 ? 16.715 -7.292 -33.373 1.00 38.84 91 PRO A O 1
ATOM 724 N N . ILE A 1 92 ? 17.439 -8.362 -31.536 1.00 40.97 92 ILE A N 1
ATOM 725 C CA . ILE A 1 92 ? 18.210 -7.228 -31.038 1.00 40.97 92 ILE A CA 1
ATOM 726 C C . ILE A 1 92 ? 19.428 -7.109 -31.956 1.00 40.97 92 ILE A C 1
ATOM 728 O O . ILE A 1 92 ? 20.459 -7.736 -31.720 1.00 40.97 92 ILE A O 1
ATOM 732 N N . ALA A 1 93 ? 19.313 -6.319 -33.023 1.00 36.84 93 ALA A N 1
ATOM 733 C CA . ALA A 1 93 ? 20.484 -5.726 -33.638 1.00 36.84 93 ALA A CA 1
ATOM 734 C C . ALA A 1 93 ? 21.163 -4.917 -32.529 1.00 36.84 93 ALA A C 1
ATOM 736 O O . ALA A 1 93 ? 20.522 -4.076 -31.893 1.00 36.84 93 ALA A O 1
ATOM 737 N N . ARG A 1 94 ? 22.427 -5.231 -32.227 1.00 36.22 94 ARG A N 1
ATOM 738 C CA . ARG A 1 94 ? 23.233 -4.488 -31.254 1.00 36.22 94 ARG A CA 1
ATOM 739 C C . ARG A 1 94 ? 23.469 -3.082 -31.800 1.00 36.22 94 ARG A C 1
ATOM 741 O O . ARG A 1 94 ? 24.503 -2.807 -32.394 1.00 36.22 94 ARG A O 1
ATOM 748 N N . VAL A 1 95 ? 22.498 -2.199 -31.616 1.00 33.81 95 VAL A N 1
ATOM 749 C CA . VAL A 1 95 ? 22.719 -0.763 -31.711 1.00 33.81 95 VAL A CA 1
ATOM 750 C C . VAL A 1 95 ? 23.407 -0.382 -30.410 1.00 33.81 95 VAL A C 1
ATOM 752 O O . VAL A 1 95 ? 22.883 -0.650 -29.328 1.00 33.81 95 VAL A O 1
ATOM 755 N N . ALA A 1 96 ? 24.615 0.166 -30.501 1.00 37.56 96 ALA A N 1
ATOM 756 C CA . ALA A 1 96 ? 25.291 0.734 -29.348 1.00 37.56 96 ALA A CA 1
ATOM 757 C C . ALA A 1 96 ? 24.417 1.871 -28.791 1.00 37.56 96 ALA A C 1
ATOM 759 O O . ALA A 1 96 ? 24.338 2.940 -29.387 1.00 37.56 96 ALA A O 1
ATOM 760 N N . VAL A 1 97 ? 23.721 1.626 -27.677 1.00 40.00 97 VAL A N 1
ATOM 761 C CA . VAL A 1 97 ? 22.996 2.660 -26.929 1.00 40.00 97 VAL A CA 1
ATOM 762 C C . VAL A 1 97 ? 23.812 2.975 -25.685 1.00 40.00 97 VAL A C 1
ATOM 764 O O . VAL A 1 97 ? 24.011 2.126 -24.819 1.00 40.00 97 VAL A O 1
ATOM 767 N N . SER A 1 98 ? 24.309 4.205 -25.616 1.00 41.19 98 SER A N 1
ATOM 768 C CA . SER A 1 98 ? 25.173 4.738 -24.562 1.00 41.19 98 SER A CA 1
ATOM 769 C C . SER A 1 98 ? 24.428 5.120 -23.269 1.00 41.19 98 SER A C 1
ATOM 771 O O . SER A 1 98 ? 24.854 6.022 -22.554 1.00 41.19 98 SER A O 1
ATOM 773 N N . SER A 1 99 ? 23.327 4.447 -22.931 1.00 53.69 99 SER A N 1
ATOM 774 C CA . SER A 1 99 ? 22.677 4.547 -21.619 1.00 53.69 99 SER A CA 1
ATOM 775 C C . SER A 1 99 ? 21.943 3.243 -21.300 1.00 53.69 99 SER A C 1
ATOM 777 O O . SER A 1 99 ? 21.258 2.666 -22.143 1.00 53.69 99 SER A O 1
ATOM 779 N N . ILE A 1 100 ? 22.127 2.723 -20.086 1.00 63.56 100 ILE A N 1
ATOM 780 C CA . ILE A 1 100 ? 21.444 1.502 -19.645 1.00 63.56 100 ILE A CA 1
ATOM 781 C C . ILE A 1 100 ? 19.956 1.836 -19.452 1.00 63.56 100 ILE A C 1
ATOM 783 O O . ILE A 1 100 ? 19.629 2.748 -18.699 1.00 63.56 100 ILE A O 1
ATOM 787 N N . ASP A 1 101 ? 19.065 1.092 -20.115 1.00 85.62 101 ASP A N 1
ATOM 788 C CA . ASP A 1 101 ? 17.605 1.217 -19.982 1.00 85.62 101 ASP A CA 1
ATOM 789 C C . ASP A 1 101 ? 17.166 1.122 -18.498 1.00 85.62 101 ASP A C 1
ATOM 791 O O . ASP A 1 101 ? 17.382 0.068 -17.877 1.00 85.62 101 ASP A O 1
ATOM 795 N N . PRO A 1 102 ? 16.527 2.166 -17.921 1.00 92.31 102 PRO A N 1
ATOM 796 C CA . PRO A 1 102 ? 16.102 2.190 -16.519 1.00 92.31 102 PRO A CA 1
ATOM 797 C C . PRO A 1 102 ? 15.276 0.972 -16.106 1.00 92.31 102 PRO A C 1
ATOM 799 O O . PRO A 1 102 ? 15.458 0.447 -15.006 1.00 92.31 102 PRO A O 1
ATOM 802 N N . MET A 1 103 ? 14.416 0.455 -16.992 1.00 94.25 103 MET A N 1
ATOM 803 C CA . MET A 1 103 ? 13.593 -0.718 -16.684 1.00 94.25 103 MET A CA 1
ATOM 804 C C . MET A 1 103 ? 14.412 -1.999 -16.551 1.00 94.25 103 MET A C 1
ATOM 806 O O . MET A 1 103 ? 14.048 -2.883 -15.769 1.00 94.25 103 MET A O 1
ATOM 810 N N . THR A 1 104 ? 15.530 -2.099 -17.270 1.00 92.19 104 THR A N 1
ATOM 811 C CA . THR A 1 104 ? 16.463 -3.224 -17.147 1.00 92.19 104 THR A CA 1
ATOM 812 C C . THR A 1 104 ? 17.164 -3.188 -15.793 1.00 92.19 104 THR A C 1
ATOM 814 O O . THR A 1 104 ? 17.181 -4.197 -15.085 1.00 92.19 104 THR A O 1
ATOM 817 N N . VAL A 1 105 ? 17.661 -2.014 -15.383 1.00 93.56 105 VAL A N 1
ATOM 818 C CA . VAL A 1 105 ? 18.286 -1.828 -14.062 1.00 93.56 105 VAL A CA 1
ATOM 819 C C . VAL A 1 105 ? 17.281 -2.101 -12.948 1.00 93.56 105 VAL A C 1
ATOM 821 O O . VAL A 1 105 ? 17.571 -2.880 -12.039 1.00 93.56 105 VAL A O 1
ATOM 824 N N . LEU A 1 106 ? 16.087 -1.508 -13.032 1.00 95.81 106 LEU A N 1
ATOM 825 C CA . LEU A 1 106 ? 15.041 -1.672 -12.028 1.00 95.81 106 LEU A CA 1
ATOM 826 C C . LEU A 1 106 ? 14.656 -3.144 -11.870 1.00 95.81 106 LEU A C 1
ATOM 828 O O . LEU A 1 106 ? 14.617 -3.653 -10.751 1.00 95.81 106 LEU A O 1
ATOM 832 N N . SER A 1 107 ? 14.422 -3.842 -12.983 1.00 93.44 107 SER A N 1
ATOM 833 C CA . SER A 1 107 ? 14.038 -5.255 -12.966 1.00 93.44 107 SER A CA 1
ATOM 834 C C . SER A 1 107 ? 15.103 -6.129 -12.312 1.00 93.44 107 SER A C 1
ATOM 836 O O . SER A 1 107 ? 14.767 -6.955 -11.465 1.00 93.44 107 SER A O 1
ATOM 838 N N . ALA A 1 108 ? 16.378 -5.907 -12.644 1.00 91.62 108 ALA A N 1
ATOM 839 C CA . ALA A 1 108 ? 17.485 -6.638 -12.040 1.00 91.62 108 ALA A CA 1
ATOM 840 C C . ALA A 1 108 ? 17.582 -6.382 -10.528 1.00 91.62 108 ALA A C 1
ATOM 842 O O . ALA A 1 108 ? 17.741 -7.323 -9.756 1.00 91.62 108 ALA A O 1
ATOM 843 N N . GLN A 1 109 ? 17.442 -5.128 -10.080 1.00 94.88 109 GLN A N 1
ATOM 844 C CA . GLN A 1 109 ? 17.498 -4.803 -8.652 1.00 94.88 109 GLN A CA 1
ATOM 845 C C . GLN A 1 109 ? 16.316 -5.412 -7.880 1.00 94.88 109 GLN A C 1
ATOM 847 O O . GLN A 1 109 ? 16.534 -6.018 -6.829 1.00 94.88 109 GLN A O 1
ATOM 852 N N . LEU A 1 110 ? 15.085 -5.303 -8.397 1.00 95.31 110 LEU A N 1
ATOM 853 C CA . LEU A 1 110 ? 13.885 -5.838 -7.739 1.00 95.31 110 LEU A CA 1
ATOM 854 C C . LEU A 1 110 ? 13.900 -7.370 -7.636 1.00 95.31 110 LEU A C 1
ATOM 856 O O . LEU A 1 110 ? 13.463 -7.906 -6.618 1.00 95.31 110 LEU A O 1
ATOM 860 N N . ALA A 1 111 ? 14.455 -8.072 -8.631 1.00 90.81 111 ALA A N 1
ATOM 861 C CA . ALA A 1 111 ? 14.567 -9.533 -8.620 1.00 90.81 111 ALA A CA 1
ATOM 862 C C . ALA A 1 111 ? 15.372 -10.072 -7.420 1.00 90.81 111 ALA A C 1
ATOM 864 O O . ALA A 1 111 ? 15.125 -11.181 -6.958 1.00 90.81 111 ALA A O 1
ATOM 865 N N . THR A 1 112 ? 16.290 -9.274 -6.862 1.00 91.12 112 THR A N 1
ATOM 866 C CA . THR A 1 112 ? 17.117 -9.664 -5.700 1.00 91.12 112 THR A CA 1
ATOM 867 C C . THR A 1 112 ? 16.419 -9.507 -4.345 1.00 91.12 112 THR A C 1
ATOM 869 O O . THR A 1 112 ? 17.008 -9.790 -3.297 1.00 91.12 112 THR A O 1
ATOM 872 N N . LEU A 1 113 ? 15.192 -8.981 -4.329 1.00 93.38 113 LEU A N 1
ATOM 873 C CA . LEU A 1 113 ? 14.506 -8.606 -3.093 1.00 93.38 113 LEU A CA 1
ATOM 874 C C . LEU A 1 113 ? 13.549 -9.690 -2.580 1.00 93.38 113 LEU A C 1
ATOM 876 O O . LEU A 1 113 ? 13.116 -9.594 -1.430 1.00 93.38 113 LEU A O 1
ATOM 880 N N . GLY A 1 114 ? 13.220 -10.699 -3.397 1.00 90.50 114 GLY A N 1
ATOM 881 C CA . GLY A 1 114 ? 12.236 -11.731 -3.048 1.00 90.50 114 GLY A CA 1
ATOM 882 C C . GLY A 1 114 ? 10.911 -11.104 -2.612 1.00 90.50 114 GLY A C 1
ATOM 883 O O . GLY A 1 114 ? 10.474 -11.284 -1.473 1.00 90.50 114 GLY A O 1
ATOM 884 N N . LEU A 1 115 ? 10.362 -10.229 -3.457 1.00 91.56 115 LEU A N 1
ATOM 885 C CA . LEU A 1 115 ? 9.080 -9.562 -3.223 1.00 91.56 115 LEU A CA 1
ATOM 886 C C . LEU A 1 115 ? 7.944 -10.395 -3.833 1.00 91.56 115 LEU A C 1
ATOM 888 O O . LEU A 1 115 ? 8.178 -11.034 -4.861 1.00 91.56 115 LEU A O 1
ATOM 892 N N . PRO A 1 116 ? 6.724 -10.334 -3.266 1.00 88.38 116 PRO A N 1
ATOM 893 C CA . PRO A 1 116 ? 5.549 -10.945 -3.881 1.00 88.38 116 PRO A CA 1
ATOM 894 C C . PRO A 1 116 ? 5.351 -10.460 -5.321 1.00 88.38 116 PRO A C 1
ATOM 896 O O . PRO A 1 116 ? 5.582 -9.282 -5.622 1.00 88.38 116 PRO A O 1
ATOM 899 N N . SER A 1 117 ? 4.889 -11.341 -6.214 1.00 86.25 117 SER A N 1
ATOM 900 C CA . SER A 1 117 ? 4.757 -11.035 -7.647 1.00 86.25 117 SER A CA 1
ATOM 901 C C . SER A 1 117 ? 3.899 -9.800 -7.917 1.00 86.25 117 SER A C 1
ATOM 903 O O . SER A 1 117 ? 4.262 -8.991 -8.766 1.00 86.25 117 SER A O 1
ATOM 905 N N . ALA A 1 118 ? 2.822 -9.593 -7.156 1.00 87.12 118 ALA A N 1
ATOM 906 C CA . ALA A 1 118 ? 1.962 -8.416 -7.287 1.00 87.12 118 ALA A CA 1
ATOM 907 C C . ALA A 1 118 ? 2.688 -7.103 -6.948 1.00 87.12 118 ALA A C 1
ATOM 909 O O . ALA A 1 118 ? 2.530 -6.100 -7.646 1.00 87.12 118 ALA A O 1
ATOM 910 N N . VAL A 1 119 ? 3.553 -7.122 -5.928 1.00 93.19 119 VAL A N 1
ATOM 911 C CA . VAL A 1 119 ? 4.397 -5.976 -5.564 1.00 93.19 119 VAL A CA 1
ATOM 912 C C . VAL A 1 119 ? 5.395 -5.690 -6.684 1.00 93.19 119 VAL A C 1
ATOM 914 O O . VAL A 1 119 ? 5.540 -4.541 -7.096 1.00 93.19 119 VAL A O 1
ATOM 917 N N . VAL A 1 120 ? 6.056 -6.719 -7.225 1.00 94.25 120 VAL A N 1
ATOM 918 C CA . VAL A 1 120 ? 6.983 -6.555 -8.360 1.00 94.25 120 VAL A CA 1
ATOM 919 C C . VAL A 1 120 ? 6.253 -6.016 -9.591 1.00 94.25 120 VAL A C 1
ATOM 921 O O . VAL A 1 120 ? 6.766 -5.112 -10.248 1.00 94.25 120 VAL A O 1
ATOM 924 N N . TYR A 1 121 ? 5.053 -6.526 -9.876 1.00 94.25 121 TYR A N 1
ATOM 925 C CA . TYR A 1 121 ? 4.205 -6.087 -10.981 1.00 94.25 121 TYR A CA 1
ATOM 926 C C . TYR A 1 121 ? 3.897 -4.591 -10.886 1.00 94.25 121 TYR A C 1
ATOM 928 O O . TYR A 1 121 ? 4.199 -3.832 -11.806 1.00 94.25 121 TYR A O 1
ATOM 936 N N . SER A 1 122 ? 3.371 -4.162 -9.738 1.00 96.50 122 SER A N 1
ATOM 937 C CA . SER A 1 122 ? 3.031 -2.768 -9.456 1.00 96.50 122 SER A CA 1
ATOM 938 C C . SER A 1 122 ? 4.260 -1.849 -9.518 1.00 96.50 122 SER A C 1
ATOM 940 O O . SER A 1 122 ? 4.232 -0.815 -10.183 1.00 96.50 122 SER A O 1
ATOM 942 N N . LEU A 1 123 ? 5.394 -2.249 -8.932 1.00 97.94 123 LEU A N 1
ATOM 943 C CA . LEU A 1 123 ? 6.625 -1.452 -8.981 1.00 97.94 123 LEU A CA 1
ATOM 944 C C . LEU A 1 123 ? 7.192 -1.327 -10.403 1.00 97.94 123 LEU A C 1
ATOM 946 O O . LEU A 1 123 ? 7.652 -0.253 -10.785 1.00 97.94 123 LEU A O 1
ATOM 950 N N . LYS A 1 124 ? 7.150 -2.390 -11.214 1.00 97.38 124 LYS A N 1
ATOM 951 C CA . LYS A 1 124 ? 7.581 -2.316 -12.617 1.00 97.38 124 LYS A CA 1
ATOM 952 C C . LYS A 1 124 ? 6.628 -1.469 -13.465 1.00 97.38 124 LYS A C 1
ATOM 954 O O . LYS A 1 124 ? 7.104 -0.732 -14.321 1.00 97.38 124 LYS A O 1
ATOM 959 N N . ALA A 1 125 ? 5.321 -1.520 -13.208 1.00 97.56 125 ALA A N 1
ATOM 960 C CA . ALA A 1 125 ? 4.343 -0.657 -13.872 1.00 97.56 125 ALA A CA 1
ATOM 961 C C . ALA A 1 125 ? 4.561 0.823 -13.514 1.00 97.56 125 ALA A C 1
ATOM 963 O O . ALA A 1 125 ? 4.607 1.673 -14.401 1.00 97.56 125 ALA A O 1
ATOM 964 N N . MET A 1 126 ? 4.811 1.123 -12.235 1.00 98.19 126 MET A N 1
ATOM 965 C CA . MET A 1 126 ? 5.218 2.457 -11.782 1.00 98.19 126 MET A CA 1
ATOM 966 C C . MET A 1 126 ? 6.504 2.914 -12.484 1.00 98.19 126 MET A C 1
ATOM 968 O O . MET A 1 126 ? 6.563 4.031 -12.990 1.00 98.19 126 MET A O 1
ATOM 972 N N . GLY A 1 127 ? 7.524 2.052 -12.554 1.00 97.69 127 GLY A N 1
ATOM 973 C CA . GLY A 1 127 ? 8.767 2.341 -13.269 1.00 97.69 127 GLY A CA 1
ATOM 974 C C . GLY A 1 127 ? 8.539 2.645 -14.752 1.00 97.69 127 GLY A C 1
ATOM 975 O O . GLY A 1 127 ? 9.116 3.593 -15.275 1.00 97.69 127 GLY A O 1
ATOM 976 N N . ALA A 1 128 ? 7.654 1.905 -15.419 1.00 96.75 128 ALA A N 1
ATOM 977 C CA . ALA A 1 128 ? 7.308 2.155 -16.814 1.00 96.75 128 ALA A CA 1
ATOM 978 C C . ALA A 1 128 ? 6.621 3.518 -17.011 1.00 96.75 128 ALA A C 1
ATOM 980 O O . ALA A 1 128 ? 6.975 4.242 -17.941 1.00 96.75 128 ALA A O 1
ATOM 981 N N . GLY A 1 129 ? 5.718 3.904 -16.101 1.00 96.06 129 GLY A N 1
ATOM 982 C CA . GLY A 1 129 ? 5.126 5.246 -16.073 1.00 96.06 129 GLY A CA 1
ATOM 983 C C . GLY A 1 129 ? 6.164 6.351 -15.854 1.00 96.06 129 GLY A C 1
ATOM 984 O O . GLY A 1 129 ? 6.135 7.374 -16.529 1.00 96.06 129 GLY A O 1
ATOM 985 N N . MET A 1 130 ? 7.150 6.124 -14.981 1.00 96.62 130 MET A N 1
ATOM 986 C CA . MET A 1 130 ? 8.260 7.065 -14.781 1.00 96.62 130 MET A CA 1
ATOM 987 C C . MET A 1 130 ? 9.136 7.208 -16.032 1.00 96.62 130 MET A C 1
ATOM 989 O O . MET A 1 130 ? 9.534 8.319 -16.368 1.00 96.62 130 MET A O 1
ATOM 993 N N . VAL A 1 131 ? 9.432 6.112 -16.741 1.00 94.88 131 VAL A N 1
ATOM 994 C CA . VAL A 1 131 ? 10.177 6.175 -18.013 1.00 94.88 131 VAL A CA 1
ATOM 995 C C . VAL A 1 131 ? 9.385 6.938 -19.074 1.00 94.88 131 VAL A C 1
ATOM 997 O O . VAL A 1 131 ? 9.976 7.730 -19.803 1.00 94.88 131 VAL A O 1
ATOM 1000 N N . ALA A 1 132 ? 8.065 6.738 -19.147 1.00 92.81 132 ALA A N 1
ATOM 1001 C CA . ALA A 1 132 ? 7.210 7.499 -20.054 1.00 92.81 132 ALA A CA 1
ATOM 1002 C C . ALA A 1 132 ? 7.256 9.005 -19.742 1.00 92.81 132 ALA A C 1
ATOM 1004 O O . ALA A 1 132 ? 7.472 9.797 -20.652 1.00 92.81 132 ALA A O 1
ATOM 1005 N N . ALA A 1 133 ? 7.156 9.391 -18.466 1.00 92.31 133 ALA A N 1
ATOM 1006 C CA . ALA A 1 133 ? 7.232 10.791 -18.045 1.00 92.31 133 ALA A CA 1
ATOM 1007 C C . ALA A 1 133 ? 8.599 11.439 -18.343 1.00 92.31 133 ALA A C 1
ATOM 1009 O O . ALA A 1 133 ? 8.650 12.577 -18.797 1.00 92.31 133 ALA A O 1
ATOM 1010 N N . ILE A 1 134 ? 9.709 10.704 -18.178 1.00 90.50 134 ILE A N 1
ATOM 1011 C CA . ILE A 1 134 ? 11.058 11.197 -18.524 1.00 90.50 134 ILE A CA 1
ATOM 1012 C C . ILE A 1 134 ? 11.179 11.553 -20.012 1.00 90.50 134 ILE A C 1
ATOM 1014 O O . ILE A 1 134 ? 11.937 12.453 -20.370 1.00 90.50 134 ILE A O 1
ATOM 1018 N N . ALA A 1 135 ? 10.452 10.855 -20.889 1.00 86.62 135 ALA A N 1
ATOM 1019 C CA . ALA A 1 135 ? 10.451 11.172 -22.315 1.00 86.62 135 ALA A CA 1
ATOM 1020 C C . ALA A 1 135 ? 9.782 12.525 -22.620 1.00 86.62 135 ALA A C 1
ATOM 1022 O O . ALA A 1 135 ? 10.088 13.127 -23.646 1.00 86.62 135 ALA A O 1
ATOM 1023 N N . ASP A 1 136 ? 8.910 12.999 -21.726 1.00 83.56 136 ASP A N 1
ATOM 1024 C CA . ASP A 1 136 ? 8.144 14.236 -21.882 1.00 83.56 136 ASP A CA 1
ATOM 1025 C C . ASP A 1 136 ? 8.758 15.419 -21.098 1.00 83.56 136 ASP A C 1
ATOM 1027 O O . ASP A 1 136 ? 8.385 16.571 -21.326 1.00 83.56 136 ASP A O 1
ATOM 1031 N N . GLY A 1 137 ? 9.742 15.177 -20.220 1.00 86.44 137 GLY A N 1
ATOM 1032 C CA . GLY A 1 137 ? 10.459 16.227 -19.494 1.00 86.44 137 GLY A CA 1
ATOM 1033 C C . GLY A 1 137 ? 11.213 15.740 -18.249 1.00 86.44 137 GLY A C 1
ATOM 1034 O O . GLY A 1 137 ? 11.407 14.540 -18.048 1.00 86.44 137 GLY A O 1
ATOM 1035 N N . PRO A 1 138 ? 11.679 16.663 -17.385 1.00 89.62 138 PRO A N 1
ATOM 1036 C CA . PRO A 1 138 ? 12.193 16.310 -16.064 1.00 89.62 138 PRO A CA 1
ATOM 1037 C C . PRO A 1 138 ? 11.163 15.493 -15.281 1.00 89.62 138 PRO A C 1
ATOM 1039 O O . PRO A 1 138 ? 9.971 15.689 -15.468 1.00 89.62 138 PRO A O 1
ATOM 1042 N N . LEU A 1 139 ? 11.614 14.638 -14.360 1.00 94.50 139 LEU A N 1
ATOM 1043 C CA . LEU A 1 139 ? 10.732 13.807 -13.532 1.00 94.50 139 LEU A CA 1
ATOM 1044 C C . LEU A 1 139 ? 10.549 14.425 -12.127 1.00 94.50 139 LEU A C 1
ATOM 1046 O O . LEU A 1 139 ? 11.311 14.094 -11.204 1.00 94.50 139 LEU A O 1
ATOM 1050 N N . PRO A 1 140 ? 9.600 15.360 -11.922 1.00 96.50 140 PRO A N 1
ATOM 1051 C CA . PRO A 1 140 ? 9.272 15.900 -10.610 1.00 96.50 140 PRO A CA 1
ATOM 1052 C C . PRO A 1 140 ? 8.616 14.847 -9.710 1.00 96.50 140 PRO A C 1
ATOM 1054 O O . PRO A 1 140 ? 8.107 13.819 -10.150 1.00 96.50 140 PRO A O 1
ATOM 1057 N N . VAL A 1 141 ? 8.557 15.145 -8.408 1.00 97.31 141 VAL A N 1
ATOM 1058 C CA . VAL A 1 141 ? 7.889 14.289 -7.409 1.00 97.31 141 VAL A CA 1
ATOM 1059 C C . VAL A 1 141 ? 6.429 13.995 -7.784 1.00 97.31 141 VAL A C 1
ATOM 1061 O O . VAL A 1 141 ? 5.954 12.896 -7.513 1.00 97.31 141 VAL A O 1
ATOM 1064 N N . GLY A 1 142 ? 5.726 14.954 -8.398 1.00 95.56 142 GLY A N 1
ATOM 1065 C CA . GLY A 1 142 ? 4.331 14.801 -8.826 1.00 95.56 142 GLY A CA 1
ATOM 1066 C C . GLY A 1 142 ? 4.129 13.634 -9.793 1.00 95.56 142 GLY A C 1
ATOM 1067 O O . GLY A 1 142 ? 3.273 12.790 -9.543 1.00 95.56 142 GLY A O 1
ATOM 1068 N N . ASP A 1 143 ? 4.981 13.520 -10.809 1.00 96.94 143 ASP A N 1
ATOM 1069 C CA . ASP A 1 143 ? 4.880 12.470 -11.829 1.00 96.94 143 ASP A CA 1
ATOM 1070 C C . ASP A 1 143 ? 5.199 11.089 -11.257 1.00 96.94 143 ASP A C 1
ATOM 1072 O O . ASP A 1 143 ? 4.547 10.102 -11.588 1.00 96.94 143 ASP A O 1
ATOM 1076 N N . ILE A 1 144 ? 6.145 11.012 -10.314 1.00 98.31 144 ILE A N 1
ATOM 1077 C CA . ILE A 1 144 ? 6.450 9.762 -9.604 1.00 98.31 144 ILE A CA 1
ATOM 1078 C C . ILE A 1 144 ? 5.244 9.315 -8.768 1.00 98.31 144 ILE A C 1
ATOM 1080 O O . ILE A 1 144 ? 4.919 8.127 -8.731 1.00 98.31 144 ILE A O 1
ATOM 1084 N N . LEU A 1 145 ? 4.562 10.251 -8.098 1.00 97.56 145 LEU A N 1
ATOM 1085 C CA . LEU A 1 145 ? 3.346 9.949 -7.338 1.00 97.56 145 LEU A CA 1
ATOM 1086 C C . LEU A 1 145 ? 2.179 9.568 -8.251 1.00 97.56 145 LEU A C 1
ATOM 1088 O O . LEU A 1 145 ? 1.422 8.669 -7.895 1.00 97.56 145 LEU A O 1
ATOM 1092 N N . LEU A 1 146 ? 2.051 10.201 -9.419 1.00 96.44 146 LEU A N 1
ATOM 1093 C CA . LEU A 1 146 ? 1.043 9.850 -10.416 1.00 96.44 146 LEU A CA 1
ATOM 1094 C C . LEU A 1 146 ? 1.284 8.443 -10.975 1.00 96.44 146 LEU A C 1
ATOM 1096 O O . LEU A 1 146 ? 0.357 7.635 -11.019 1.00 96.44 146 LEU A O 1
ATOM 1100 N N . ALA A 1 147 ? 2.530 8.110 -11.321 1.00 97.12 147 ALA A N 1
ATOM 1101 C CA . ALA A 1 147 ? 2.908 6.765 -11.743 1.00 97.12 147 ALA A CA 1
ATOM 1102 C C . ALA A 1 147 ? 2.631 5.732 -10.636 1.00 97.12 147 ALA A C 1
ATOM 1104 O O . ALA A 1 147 ? 2.101 4.655 -10.907 1.00 97.12 147 ALA A O 1
ATOM 1105 N N . ALA A 1 148 ? 2.920 6.072 -9.375 1.00 97.12 148 ALA A N 1
ATOM 1106 C CA . ALA A 1 148 ? 2.624 5.214 -8.231 1.00 97.12 148 ALA A CA 1
ATOM 1107 C C . ALA A 1 148 ? 1.116 5.021 -8.005 1.00 97.12 148 ALA A C 1
ATOM 1109 O O . ALA A 1 148 ? 0.682 3.917 -7.681 1.00 97.12 148 ALA A O 1
ATOM 1110 N N . ALA A 1 149 ? 0.312 6.073 -8.167 1.00 93.12 149 ALA A N 1
ATOM 1111 C CA . ALA A 1 149 ? -1.141 6.000 -8.049 1.00 93.12 149 ALA A CA 1
ATOM 1112 C C . ALA A 1 149 ? -1.746 5.146 -9.173 1.00 93.12 149 ALA A C 1
ATOM 1114 O O . ALA A 1 149 ? -2.531 4.242 -8.894 1.00 93.12 149 ALA A O 1
ATOM 1115 N N . THR A 1 150 ? -1.306 5.370 -10.414 1.00 91.75 150 THR A N 1
ATOM 1116 C CA . THR A 1 150 ? -1.707 4.597 -11.604 1.00 91.75 150 THR A CA 1
ATOM 1117 C C . THR A 1 150 ? -1.399 3.113 -11.425 1.00 91.75 150 THR A C 1
ATOM 1119 O O . THR A 1 150 ? -2.233 2.255 -11.699 1.00 91.75 150 THR A O 1
ATOM 1122 N N . ALA A 1 151 ? -0.226 2.802 -10.872 1.00 94.19 151 ALA A N 1
ATOM 1123 C CA . ALA A 1 151 ? 0.195 1.435 -10.605 1.00 94.19 151 ALA A CA 1
ATOM 1124 C C . ALA A 1 151 ? -0.318 0.854 -9.276 1.00 94.19 151 ALA A C 1
ATOM 1126 O O . ALA A 1 151 ? 0.118 -0.224 -8.870 1.00 94.19 151 ALA A O 1
ATOM 1127 N N . SER A 1 152 ? -1.207 1.559 -8.565 1.00 92.81 152 SER A N 1
ATOM 1128 C CA . SER A 1 152 ? -1.731 1.153 -7.252 1.00 92.81 152 SER A CA 1
ATOM 1129 C C . SER A 1 152 ? -0.646 0.841 -6.203 1.00 92.81 152 SER A C 1
ATOM 1131 O O . SER A 1 152 ? -0.885 0.089 -5.257 1.00 92.81 152 SER A O 1
ATOM 1133 N N . THR A 1 153 ? 0.547 1.430 -6.321 1.00 96.31 153 THR A N 1
ATOM 1134 C CA . THR A 1 153 ? 1.747 1.040 -5.564 1.00 96.31 153 THR A CA 1
ATOM 1135 C C . THR A 1 153 ? 1.546 1.092 -4.056 1.00 96.31 153 THR A C 1
ATOM 1137 O O . THR A 1 153 ? 1.862 0.133 -3.357 1.00 96.31 153 THR A O 1
ATOM 1140 N N . ALA A 1 154 ? 0.984 2.181 -3.525 1.00 95.06 154 ALA A N 1
ATOM 1141 C CA . ALA A 1 154 ? 0.755 2.297 -2.084 1.00 95.06 154 ALA A CA 1
ATOM 1142 C C . ALA A 1 154 ? -0.264 1.268 -1.563 1.00 95.06 154 ALA A C 1
ATOM 1144 O O . ALA A 1 154 ? -0.144 0.803 -0.431 1.00 95.06 154 ALA A O 1
ATOM 1145 N N . VAL A 1 155 ? -1.243 0.889 -2.391 1.00 92.19 155 VAL A N 1
ATOM 1146 C CA . VAL A 1 155 ? -2.269 -0.102 -2.047 1.00 92.19 155 VAL A CA 1
ATOM 1147 C C . VAL A 1 155 ? -1.660 -1.497 -1.980 1.00 92.19 155 VAL A C 1
ATOM 1149 O O . VAL A 1 155 ? -1.790 -2.172 -0.963 1.00 92.19 155 VAL A O 1
ATOM 1152 N N . VAL A 1 156 ? -0.929 -1.894 -3.022 1.00 93.19 156 VAL A N 1
ATOM 1153 C CA . VAL A 1 156 ? -0.291 -3.214 -3.104 1.00 93.19 156 VAL A CA 1
ATOM 1154 C C . VAL A 1 156 ? 0.791 -3.374 -2.031 1.00 93.19 156 VAL A C 1
ATOM 1156 O O . VAL A 1 156 ? 0.893 -4.430 -1.405 1.00 93.19 156 VAL A O 1
ATOM 1159 N N . ILE A 1 157 ? 1.559 -2.314 -1.746 1.00 95.75 157 ILE A N 1
ATOM 1160 C CA . ILE A 1 157 ? 2.518 -2.299 -0.631 1.00 95.75 157 ILE A CA 1
ATOM 1161 C C . ILE A 1 157 ? 1.806 -2.453 0.718 1.00 95.75 157 ILE A C 1
ATOM 1163 O O . ILE A 1 157 ? 2.321 -3.161 1.578 1.00 95.75 157 ILE A O 1
ATOM 1167 N N . ALA A 1 158 ? 0.654 -1.808 0.923 1.00 92.00 158 ALA A N 1
ATOM 1168 C CA . ALA A 1 158 ? -0.105 -1.930 2.167 1.00 92.00 158 ALA A CA 1
ATOM 1169 C C . ALA A 1 158 ? -0.672 -3.342 2.367 1.00 92.00 158 ALA A C 1
ATOM 1171 O O . ALA A 1 158 ? -0.575 -3.880 3.466 1.00 92.00 158 ALA A O 1
ATOM 1172 N N . ALA A 1 159 ? -1.211 -3.956 1.311 1.00 89.69 159 ALA A N 1
ATOM 1173 C CA . ALA A 1 159 ? -1.723 -5.326 1.356 1.00 89.69 159 ALA A CA 1
ATOM 1174 C C . ALA A 1 159 ? -0.623 -6.350 1.695 1.00 89.69 159 ALA A C 1
ATOM 1176 O O . ALA A 1 159 ? -0.881 -7.349 2.357 1.00 89.69 159 ALA A O 1
ATOM 1177 N N . ASN A 1 160 ? 0.621 -6.059 1.305 1.00 91.88 160 ASN A N 1
ATOM 1178 C CA . ASN A 1 160 ? 1.787 -6.921 1.509 1.00 91.88 160 ASN A CA 1
ATOM 1179 C C . ASN A 1 160 ? 2.777 -6.341 2.543 1.00 91.88 160 ASN A C 1
ATOM 1181 O O . ASN A 1 160 ? 3.987 -6.582 2.472 1.00 91.88 160 ASN A O 1
ATOM 1185 N N . TRP A 1 161 ? 2.290 -5.523 3.484 1.00 94.12 161 TRP A N 1
ATOM 1186 C CA . TRP A 1 161 ? 3.137 -4.662 4.314 1.00 94.12 161 TRP A CA 1
ATOM 1187 C C . TRP A 1 161 ? 4.171 -5.418 5.150 1.00 94.12 161 TRP A C 1
ATOM 1189 O O . TRP A 1 161 ? 5.326 -4.991 5.220 1.00 94.12 161 TRP A O 1
ATOM 1199 N N . ASP A 1 162 ? 3.797 -6.547 5.747 1.00 91.81 162 ASP A N 1
ATOM 1200 C CA . ASP A 1 162 ? 4.692 -7.318 6.617 1.00 91.81 162 ASP A CA 1
ATOM 1201 C C . ASP A 1 162 ? 5.916 -7.838 5.852 1.00 91.81 162 ASP A C 1
ATOM 1203 O O . ASP A 1 162 ? 7.047 -7.755 6.333 1.00 91.81 162 ASP A O 1
ATOM 1207 N N . THR A 1 163 ? 5.720 -8.274 4.606 1.00 92.88 163 THR A N 1
ATOM 1208 C CA . THR A 1 163 ? 6.800 -8.741 3.728 1.00 92.88 163 THR A CA 1
ATOM 1209 C C . THR A 1 163 ? 7.601 -7.587 3.121 1.00 92.88 163 THR A C 1
ATOM 1211 O O . THR A 1 163 ? 8.815 -7.706 2.925 1.00 92.88 163 THR A O 1
ATOM 1214 N N . VAL A 1 164 ? 6.944 -6.472 2.787 1.00 95.62 164 VAL A N 1
ATOM 1215 C CA . VAL A 1 164 ? 7.556 -5.349 2.058 1.00 95.62 164 VAL A CA 1
ATOM 1216 C C . VAL A 1 164 ? 8.290 -4.384 2.985 1.00 95.62 164 VAL A C 1
ATOM 1218 O O . VAL A 1 164 ? 9.358 -3.879 2.628 1.00 95.62 164 VAL A O 1
ATOM 1221 N N . SER A 1 165 ? 7.758 -4.114 4.176 1.00 96.69 165 SER A N 1
ATOM 1222 C CA . SER A 1 165 ? 8.268 -3.069 5.068 1.00 96.69 165 SER A CA 1
ATOM 1223 C C . SER A 1 165 ? 9.748 -3.223 5.454 1.00 96.69 165 SER A C 1
ATOM 1225 O O . SER A 1 165 ? 10.446 -2.201 5.411 1.00 96.69 165 SER A O 1
ATOM 1227 N N . PRO A 1 166 ? 10.301 -4.436 5.700 1.00 97.88 166 PRO A N 1
ATOM 1228 C CA . PRO A 1 166 ? 11.729 -4.603 5.991 1.00 97.88 166 PRO A CA 1
ATOM 1229 C C . PRO A 1 166 ? 12.620 -4.355 4.764 1.00 97.88 166 PRO A C 1
ATOM 1231 O O . PRO A 1 166 ? 13.797 -4.025 4.886 1.00 97.88 166 PRO A O 1
ATOM 1234 N N . LYS A 1 167 ? 12.058 -4.495 3.558 1.00 98.00 167 LYS A N 1
ATOM 1235 C CA . LYS A 1 167 ? 12.753 -4.352 2.270 1.00 98.00 167 LYS A CA 1
ATOM 1236 C C . LYS A 1 167 ? 12.549 -2.971 1.646 1.00 98.00 167 LYS A C 1
ATOM 1238 O O . LYS A 1 167 ? 13.177 -2.672 0.633 1.00 98.00 167 LYS A O 1
ATOM 1243 N N . PHE A 1 168 ? 11.723 -2.111 2.247 1.00 98.25 168 PHE A N 1
ATOM 1244 C CA . PHE A 1 168 ? 11.289 -0.851 1.641 1.00 98.25 168 PHE A CA 1
ATOM 1245 C C . PHE A 1 168 ? 12.462 0.041 1.223 1.00 98.25 168 PHE A C 1
ATOM 1247 O O . PHE A 1 168 ? 12.489 0.530 0.101 1.00 98.25 168 PHE A O 1
ATOM 1254 N N . ASN A 1 169 ? 13.483 0.199 2.071 1.00 98.38 169 ASN A N 1
ATOM 1255 C CA . ASN A 1 169 ? 14.646 1.024 1.725 1.00 98.38 169 ASN A CA 1
ATOM 1256 C C . ASN A 1 169 ? 15.427 0.448 0.530 1.00 98.38 169 ASN A C 1
ATOM 1258 O O . ASN A 1 169 ? 15.899 1.208 -0.308 1.00 98.38 169 ASN A O 1
ATOM 1262 N N . ARG A 1 170 ? 15.501 -0.885 0.400 1.00 98.50 170 ARG A N 1
ATOM 1263 C CA . ARG A 1 170 ? 16.126 -1.545 -0.759 1.00 98.50 170 ARG A CA 1
ATOM 1264 C C . ARG A 1 170 ? 15.313 -1.328 -2.038 1.00 98.50 170 ARG A C 1
ATOM 1266 O O . ARG A 1 170 ? 15.909 -1.192 -3.101 1.00 98.50 170 ARG A O 1
ATOM 1273 N N . ILE A 1 171 ? 13.983 -1.237 -1.937 1.00 98.56 171 ILE A N 1
ATOM 1274 C CA . ILE A 1 171 ? 13.115 -0.836 -3.056 1.00 98.56 171 ILE A CA 1
ATOM 1275 C C . ILE A 1 171 ? 13.434 0.602 -3.473 1.00 98.56 171 ILE A C 1
ATOM 1277 O O . ILE A 1 171 ? 13.686 0.842 -4.649 1.00 98.56 171 ILE A O 1
ATOM 1281 N N . VAL A 1 172 ? 13.507 1.545 -2.526 1.00 98.62 172 VAL A N 1
ATOM 1282 C CA . VAL A 1 172 ? 13.882 2.939 -2.833 1.00 98.62 172 VAL A CA 1
ATOM 1283 C C . VAL A 1 172 ? 15.239 2.989 -3.539 1.00 98.62 172 VAL A C 1
ATOM 1285 O O . VAL A 1 172 ? 15.364 3.624 -4.583 1.00 98.62 172 VAL A O 1
ATOM 1288 N N . SER A 1 173 ? 16.234 2.252 -3.036 1.00 98.25 173 SER A N 1
ATOM 1289 C CA . SER A 1 173 ? 17.553 2.167 -3.668 1.00 98.25 173 SER A CA 1
ATOM 1290 C C . SER A 1 173 ? 17.517 1.549 -5.068 1.00 98.25 173 SER A C 1
ATOM 1292 O O . SER A 1 173 ? 18.286 1.969 -5.928 1.00 98.25 173 SER A O 1
ATOM 1294 N N . ALA A 1 174 ? 16.634 0.582 -5.333 1.00 98.06 174 ALA A N 1
ATOM 1295 C CA . ALA A 1 174 ? 16.454 0.018 -6.671 1.00 98.06 174 ALA A CA 1
ATOM 1296 C C . ALA A 1 174 ? 15.982 1.087 -7.670 1.00 98.06 174 ALA A C 1
ATOM 1298 O O . ALA A 1 174 ? 16.549 1.202 -8.757 1.00 98.06 174 ALA A O 1
ATOM 1299 N N . PHE A 1 175 ? 15.012 1.916 -7.275 1.00 98.19 175 PHE A N 1
ATOM 1300 C CA . PHE A 1 175 ? 14.547 3.039 -8.091 1.00 98.19 175 PHE A CA 1
ATOM 1301 C C . PHE A 1 175 ? 15.618 4.119 -8.243 1.00 98.19 175 PHE A C 1
ATOM 1303 O O . PHE A 1 175 ? 15.866 4.566 -9.355 1.00 98.19 175 PHE A O 1
ATOM 1310 N N . GLN A 1 176 ? 16.317 4.496 -7.171 1.00 97.25 176 GLN A N 1
ATOM 1311 C CA . GLN A 1 176 ? 17.409 5.474 -7.253 1.00 97.25 176 GLN A CA 1
ATOM 1312 C C . GLN A 1 176 ? 18.524 5.025 -8.201 1.00 97.25 176 GLN A C 1
ATOM 1314 O O . GLN A 1 176 ? 19.066 5.847 -8.928 1.00 97.25 176 GLN A O 1
ATOM 1319 N N . LYS A 1 177 ? 18.854 3.729 -8.233 1.00 95.38 177 LYS A N 1
ATOM 1320 C CA . LYS A 1 177 ? 19.835 3.188 -9.184 1.00 95.38 177 LYS A CA 1
ATOM 1321 C C . LYS A 1 177 ? 19.326 3.218 -10.622 1.00 95.38 177 LYS A C 1
ATOM 1323 O O . LYS A 1 177 ? 20.089 3.551 -11.520 1.00 95.38 177 LYS A O 1
ATOM 1328 N N . ALA A 1 178 ? 18.062 2.859 -10.839 1.00 95.00 178 ALA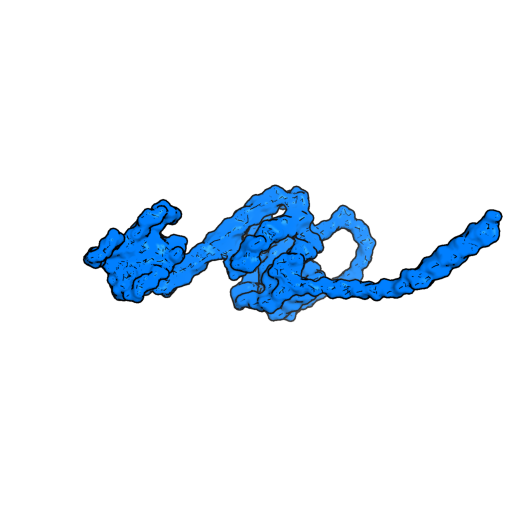 A N 1
ATOM 1329 C CA . ALA A 1 178 ? 17.457 2.848 -12.168 1.00 95.00 178 ALA A CA 1
ATOM 1330 C C . ALA A 1 178 ? 17.268 4.258 -12.752 1.00 95.00 178 ALA A C 1
ATOM 1332 O O . ALA A 1 178 ? 17.407 4.450 -13.954 1.00 95.00 178 ALA A O 1
ATOM 1333 N N . PHE A 1 179 ? 16.992 5.242 -11.897 1.00 93.50 179 PHE A N 1
ATOM 1334 C CA . PHE A 1 179 ? 16.647 6.616 -12.259 1.00 93.50 179 PHE A CA 1
ATOM 1335 C C . PHE A 1 179 ? 17.614 7.619 -11.601 1.00 93.50 179 PHE A C 1
ATOM 1337 O O . PHE A 1 179 ? 17.203 8.582 -10.948 1.00 93.50 179 PHE A O 1
ATOM 1344 N N . SER A 1 180 ? 18.918 7.371 -11.748 1.00 89.69 180 SER A N 1
ATOM 1345 C CA . SER A 1 180 ? 19.997 8.044 -11.003 1.00 89.69 180 SER A CA 1
ATOM 1346 C C . SER A 1 180 ? 20.002 9.571 -11.100 1.00 89.69 180 SER A C 1
ATOM 1348 O O . SER A 1 180 ? 20.335 10.237 -10.121 1.00 89.69 180 SER A O 1
ATOM 1350 N N . SER A 1 181 ? 19.556 10.141 -12.221 1.00 86.00 181 SER A N 1
ATOM 1351 C CA . SER A 1 181 ? 19.460 11.593 -12.425 1.00 86.00 181 SER A CA 1
ATOM 1352 C C . SER A 1 181 ? 18.392 12.287 -11.565 1.00 86.00 181 SER A C 1
ATOM 1354 O O . SER A 1 181 ? 18.358 13.512 -11.514 1.00 86.00 181 SER A O 1
ATOM 1356 N N . THR A 1 182 ? 17.516 11.537 -10.882 1.00 89.56 182 THR A N 1
ATOM 1357 C CA . THR A 1 182 ? 16.343 12.073 -10.154 1.00 89.56 182 THR A CA 1
ATOM 1358 C C . THR A 1 182 ? 16.239 11.548 -8.713 1.00 89.56 182 THR A C 1
ATOM 1360 O O . THR A 1 182 ? 15.172 11.562 -8.096 1.00 89.56 182 THR A O 1
ATOM 1363 N N . GLY A 1 183 ? 17.365 11.104 -8.137 1.00 85.62 183 GLY A N 1
ATOM 1364 C CA . GLY A 1 183 ? 17.428 10.417 -6.839 1.00 85.62 183 GLY A CA 1
ATOM 1365 C C . GLY A 1 183 ? 16.732 11.126 -5.665 1.00 85.62 183 GLY A C 1
ATOM 1366 O O . GLY A 1 183 ? 16.087 10.466 -4.847 1.00 85.62 183 GLY A O 1
ATOM 1367 N N . THR A 1 184 ? 16.807 12.458 -5.582 1.00 92.38 184 THR A N 1
ATOM 1368 C CA . THR A 1 184 ? 16.156 13.258 -4.523 1.00 92.38 184 THR A CA 1
ATOM 1369 C C . THR A 1 184 ? 14.630 13.262 -4.642 1.00 92.38 184 THR A C 1
ATOM 1371 O O . THR A 1 184 ? 13.924 13.108 -3.637 1.00 92.38 184 THR A O 1
ATOM 1374 N N . ASN A 1 185 ? 14.107 13.364 -5.867 1.00 97.00 185 ASN A N 1
ATOM 1375 C CA . ASN A 1 185 ? 12.671 13.295 -6.140 1.00 97.00 185 ASN A CA 1
ATOM 1376 C C . ASN A 1 185 ? 12.123 11.903 -5.810 1.00 97.00 185 ASN A C 1
ATOM 1378 O O . ASN A 1 185 ? 11.052 11.790 -5.213 1.00 97.00 185 ASN A O 1
ATOM 1382 N N . ILE A 1 186 ? 12.894 10.851 -6.100 1.00 97.88 186 ILE A N 1
ATOM 1383 C CA . ILE A 1 186 ? 12.552 9.467 -5.748 1.00 97.88 186 ILE A CA 1
ATOM 1384 C C . ILE A 1 186 ? 12.434 9.309 -4.234 1.00 97.88 186 ILE A C 1
ATOM 1386 O O . ILE A 1 186 ? 11.406 8.833 -3.758 1.00 97.88 186 ILE A O 1
ATOM 1390 N N . SER A 1 187 ? 13.424 9.759 -3.456 1.00 97.62 187 SER A N 1
ATOM 1391 C CA . SER A 1 187 ? 13.356 9.703 -1.986 1.00 97.62 187 SER A CA 1
ATOM 1392 C C . SER A 1 187 ? 12.103 10.396 -1.441 1.00 97.62 187 SER A C 1
ATOM 1394 O O . SER A 1 187 ? 11.410 9.865 -0.567 1.00 97.62 187 SER A O 1
ATOM 1396 N N . SER A 1 188 ? 11.783 11.569 -1.990 1.00 98.12 188 SER A N 1
ATOM 1397 C CA . SER A 1 188 ? 10.626 12.368 -1.580 1.00 98.12 188 SER A CA 1
ATOM 1398 C C . SER A 1 188 ? 9.301 11.679 -1.918 1.00 98.12 188 SER A C 1
ATOM 1400 O O . SER A 1 188 ? 8.412 11.581 -1.069 1.00 98.12 188 SER A O 1
ATOM 1402 N N . ALA A 1 189 ? 9.174 11.141 -3.132 1.00 98.44 189 ALA A N 1
ATOM 1403 C CA . ALA A 1 189 ? 7.989 10.408 -3.562 1.00 98.44 189 ALA A CA 1
ATOM 1404 C C . ALA A 1 189 ? 7.797 9.117 -2.753 1.00 98.44 189 ALA A C 1
ATOM 1406 O O . ALA A 1 189 ? 6.711 8.871 -2.231 1.00 98.44 189 ALA A O 1
ATOM 1407 N N . PHE A 1 190 ? 8.855 8.326 -2.557 1.00 98.56 190 PHE A N 1
ATOM 1408 C CA . PHE A 1 190 ? 8.776 7.083 -1.787 1.00 98.56 190 PHE A CA 1
ATOM 1409 C C . PHE A 1 190 ? 8.485 7.312 -0.303 1.00 98.56 190 PHE A C 1
ATOM 1411 O O . PHE A 1 190 ? 7.826 6.478 0.315 1.00 98.56 190 PHE A O 1
ATOM 1418 N N . THR A 1 191 ? 8.889 8.449 0.269 1.00 98.62 191 THR A N 1
ATOM 1419 C CA . THR A 1 191 ? 8.473 8.836 1.627 1.00 98.62 191 THR A CA 1
ATOM 1420 C C . THR A 1 191 ? 6.952 8.988 1.712 1.00 98.62 191 THR A C 1
ATOM 1422 O O . THR A 1 191 ? 6.327 8.445 2.625 1.00 98.62 191 THR A O 1
ATOM 1425 N N . LYS A 1 192 ? 6.337 9.650 0.722 1.00 98.56 192 LYS A N 1
ATOM 1426 C CA . LYS A 1 192 ? 4.877 9.801 0.636 1.00 98.56 192 LYS A CA 1
ATOM 1427 C C . LYS A 1 192 ? 4.174 8.465 0.374 1.00 98.56 192 LYS A C 1
ATOM 1429 O O . LYS A 1 192 ? 3.211 8.158 1.069 1.00 98.56 192 LYS A O 1
ATOM 1434 N N . ILE A 1 193 ? 4.695 7.632 -0.533 1.00 98.38 193 ILE A N 1
ATOM 1435 C CA . ILE A 1 193 ? 4.166 6.279 -0.803 1.00 98.38 193 ILE A CA 1
ATOM 1436 C C . ILE A 1 193 ? 4.203 5.415 0.465 1.00 98.38 193 ILE A C 1
ATOM 1438 O O . ILE A 1 193 ? 3.220 4.754 0.791 1.00 98.38 193 ILE A O 1
ATOM 1442 N N . LYS A 1 194 ? 5.310 5.449 1.224 1.00 98.44 194 LYS A N 1
ATOM 1443 C CA . LYS A 1 194 ? 5.432 4.733 2.504 1.00 98.44 194 LYS A CA 1
ATOM 1444 C C . LYS A 1 194 ? 4.397 5.213 3.516 1.00 98.44 194 LYS A C 1
ATOM 1446 O O . LYS A 1 194 ? 3.842 4.399 4.249 1.00 98.44 194 LYS A O 1
ATOM 1451 N N . SER A 1 195 ? 4.178 6.526 3.580 1.00 98.06 195 SER A N 1
ATOM 1452 C CA . SER A 1 195 ? 3.203 7.131 4.484 1.00 98.06 195 SER A CA 1
ATOM 1453 C C . SER A 1 195 ? 1.776 6.707 4.138 1.00 98.06 195 SER A C 1
ATOM 1455 O O . SER A 1 195 ? 1.065 6.257 5.032 1.00 98.06 195 SER A O 1
ATOM 1457 N N . ASP A 1 196 ? 1.377 6.772 2.862 1.00 97.12 196 ASP A N 1
ATOM 1458 C CA . ASP A 1 196 ? 0.044 6.323 2.427 1.00 97.12 196 ASP A CA 1
ATOM 1459 C C . ASP A 1 196 ? -0.145 4.820 2.681 1.00 97.12 196 ASP A C 1
ATOM 1461 O O . ASP A 1 196 ? -1.160 4.404 3.236 1.00 97.12 196 ASP A O 1
ATOM 1465 N N . ALA A 1 197 ? 0.865 3.995 2.382 1.00 96.00 197 ALA A N 1
ATOM 1466 C CA . ALA A 1 197 ? 0.802 2.565 2.670 1.00 96.00 197 ALA A CA 1
ATOM 1467 C C . ALA A 1 197 ? 0.596 2.283 4.171 1.00 96.00 197 ALA A C 1
ATOM 1469 O O . ALA A 1 197 ? -0.290 1.512 4.538 1.00 96.00 197 ALA A O 1
ATOM 1470 N N . LYS A 1 198 ? 1.345 2.954 5.058 1.00 96.50 198 LYS A N 1
ATOM 1471 C CA . LYS A 1 198 ? 1.152 2.842 6.515 1.00 96.50 198 LYS A CA 1
ATOM 1472 C C . LYS A 1 198 ? -0.244 3.270 6.955 1.00 96.50 198 LYS A C 1
ATOM 1474 O O . LYS A 1 198 ? -0.842 2.619 7.807 1.00 96.50 198 LYS A O 1
ATOM 1479 N N . GLU A 1 199 ? -0.765 4.355 6.390 1.00 92.81 199 GLU A N 1
ATOM 1480 C CA . GLU A 1 199 ? -2.106 4.833 6.716 1.00 92.81 199 GLU A CA 1
ATOM 1481 C C . GLU A 1 199 ? -3.179 3.824 6.282 1.00 92.81 199 GLU A C 1
ATOM 1483 O O . GLU A 1 199 ? -4.133 3.575 7.017 1.00 92.81 199 GLU A O 1
ATOM 1488 N N . ARG A 1 200 ? -3.009 3.176 5.122 1.00 92.38 200 ARG A N 1
ATOM 1489 C CA . ARG A 1 200 ? -3.882 2.084 4.657 1.00 92.38 200 ARG A CA 1
ATOM 1490 C C . ARG A 1 200 ? -3.857 0.888 5.604 1.00 92.38 200 ARG A C 1
ATOM 1492 O O . ARG A 1 200 ? -4.930 0.416 5.967 1.00 92.38 200 ARG A O 1
ATOM 1499 N N . VAL A 1 201 ? -2.674 0.460 6.050 1.00 91.12 201 VAL A N 1
ATOM 1500 C CA . VAL A 1 201 ? -2.527 -0.626 7.036 1.00 91.12 201 VAL A CA 1
ATOM 1501 C C . VAL A 1 201 ? -3.249 -0.274 8.339 1.00 91.12 201 VAL A C 1
ATOM 1503 O O . VAL A 1 201 ? -4.077 -1.047 8.813 1.00 91.12 201 VAL A O 1
ATOM 1506 N N . ALA A 1 202 ? -3.022 0.931 8.872 1.00 90.25 202 ALA A N 1
ATOM 1507 C CA . ALA A 1 202 ? -3.677 1.385 10.097 1.00 90.25 202 ALA A CA 1
ATOM 1508 C C . ALA A 1 202 ? -5.211 1.452 9.954 1.00 90.25 202 ALA A C 1
ATOM 1510 O O . ALA A 1 202 ? -5.944 1.035 10.851 1.00 90.25 202 ALA A O 1
ATOM 1511 N N . ARG A 1 203 ? -5.722 1.936 8.813 1.00 88.81 203 ARG A N 1
ATOM 1512 C CA . ARG A 1 203 ? -7.167 1.948 8.522 1.00 88.81 203 ARG A CA 1
ATOM 1513 C C . ARG A 1 203 ? -7.748 0.536 8.444 1.00 88.81 203 ARG A C 1
ATOM 1515 O O . ARG A 1 203 ? -8.841 0.315 8.963 1.00 88.81 203 ARG A O 1
ATOM 1522 N N . ALA A 1 204 ? -7.038 -0.408 7.826 1.00 87.69 204 ALA A N 1
ATOM 1523 C CA . ALA A 1 204 ? -7.466 -1.802 7.741 1.00 87.69 204 ALA A CA 1
ATOM 1524 C C . ALA A 1 204 ? -7.548 -2.453 9.132 1.00 87.69 204 ALA A C 1
ATOM 1526 O O . ALA A 1 204 ? -8.572 -3.054 9.458 1.00 87.69 204 ALA A O 1
ATOM 1527 N N . GLU A 1 205 ? -6.537 -2.248 9.984 1.00 89.50 205 GLU A N 1
ATOM 1528 C CA . GLU A 1 205 ? -6.540 -2.723 11.376 1.00 89.50 205 GLU A CA 1
ATOM 1529 C C . GLU A 1 205 ? -7.729 -2.143 12.160 1.00 89.50 205 GLU A C 1
ATOM 1531 O O . GLU A 1 205 ? -8.486 -2.878 12.797 1.00 89.50 205 GLU A O 1
ATOM 1536 N N . ILE A 1 206 ? -7.959 -0.828 12.061 1.00 91.19 206 ILE A N 1
ATOM 1537 C CA . ILE A 1 206 ? -9.094 -0.164 12.717 1.00 91.19 206 ILE A CA 1
ATOM 1538 C C . ILE A 1 206 ? -10.430 -0.738 12.232 1.00 91.19 206 ILE A C 1
ATOM 1540 O O . ILE A 1 206 ? -11.328 -0.958 13.045 1.00 91.19 206 ILE A O 1
ATOM 1544 N N . ASN A 1 207 ? -10.580 -1.000 10.933 1.00 89.62 207 ASN A N 1
ATOM 1545 C CA . ASN A 1 207 ? -11.803 -1.582 10.382 1.00 89.62 207 ASN A CA 1
ATOM 1546 C C . ASN A 1 207 ? -12.030 -3.017 10.883 1.00 89.62 207 ASN A C 1
ATOM 1548 O O . ASN A 1 207 ? -13.156 -3.358 11.243 1.00 89.62 207 ASN A O 1
ATOM 1552 N N . GLN A 1 208 ? -10.979 -3.836 10.980 1.00 90.75 208 GLN A N 1
ATOM 1553 C CA . GLN A 1 208 ? -11.075 -5.175 11.571 1.00 90.75 208 GLN A CA 1
ATOM 1554 C C . GLN A 1 208 ? -11.495 -5.115 13.043 1.00 90.75 208 GLN A C 1
ATOM 1556 O O . GLN A 1 208 ? -12.390 -5.846 13.465 1.00 90.75 208 GLN A O 1
ATOM 1561 N N . ILE A 1 209 ? -10.899 -4.210 13.826 1.00 92.38 209 ILE A N 1
ATOM 1562 C CA . ILE A 1 209 ? -11.297 -3.971 15.218 1.00 92.38 209 ILE A CA 1
ATOM 1563 C C . ILE A 1 209 ? -12.768 -3.556 15.281 1.00 92.38 209 ILE A C 1
ATOM 1565 O O . ILE A 1 209 ? -13.530 -4.134 16.054 1.00 92.38 209 ILE A O 1
ATOM 1569 N N . ARG A 1 210 ? -13.185 -2.597 14.446 1.00 93.12 210 ARG A N 1
ATOM 1570 C CA . ARG A 1 210 ? -14.565 -2.101 14.394 1.00 93.12 210 ARG A CA 1
ATOM 1571 C C . ARG A 1 210 ? -15.564 -3.219 14.100 1.00 93.12 210 ARG A C 1
ATOM 1573 O O . ARG A 1 210 ? -16.597 -3.274 14.756 1.00 93.12 210 ARG A O 1
ATOM 1580 N N . ASN A 1 211 ? -15.249 -4.124 13.175 1.00 91.81 211 ASN A N 1
ATOM 1581 C CA . ASN A 1 211 ? -16.124 -5.246 12.819 1.00 91.81 211 ASN A CA 1
ATOM 1582 C C . ASN A 1 211 ? -16.325 -6.247 13.970 1.00 91.81 211 ASN A C 1
ATOM 1584 O O . ASN A 1 211 ? -17.357 -6.909 14.025 1.00 91.81 211 ASN A O 1
ATOM 1588 N N . ASN A 1 212 ? -15.380 -6.317 14.911 1.00 92.94 212 ASN A N 1
ATOM 1589 C CA . ASN A 1 212 ? -15.487 -7.150 16.111 1.00 92.94 212 ASN A CA 1
ATOM 1590 C C . ASN A 1 212 ? -16.257 -6.471 17.258 1.00 92.94 212 ASN A C 1
ATOM 1592 O O . ASN A 1 212 ? -16.491 -7.094 18.294 1.00 92.94 212 ASN A O 1
ATOM 1596 N N . ILE A 1 213 ? -16.640 -5.199 17.108 1.00 94.50 213 ILE A N 1
ATOM 1597 C CA . ILE A 1 213 ? -17.403 -4.455 18.110 1.00 94.50 213 ILE A CA 1
ATOM 1598 C C . ILE A 1 213 ? -18.895 -4.513 17.741 1.00 94.50 213 ILE A C 1
ATOM 1600 O O . ILE A 1 213 ? -19.269 -4.142 16.625 1.00 94.50 213 ILE A O 1
ATOM 1604 N N . PRO A 1 214 ? -19.786 -4.921 18.665 1.00 95.38 214 PRO A N 1
ATOM 1605 C CA . PRO A 1 214 ? -21.224 -4.900 18.432 1.00 95.38 214 PRO A CA 1
ATOM 1606 C C . PRO A 1 214 ? -21.705 -3.526 17.964 1.00 95.38 214 PRO A C 1
ATOM 1608 O O . PRO A 1 214 ? -21.411 -2.517 18.602 1.00 95.38 214 PRO A O 1
ATOM 1611 N N . LYS A 1 215 ? -22.536 -3.476 16.913 1.00 94.81 215 LYS A N 1
ATOM 1612 C CA . LYS A 1 215 ? -23.086 -2.213 16.376 1.00 94.81 215 LYS A CA 1
ATOM 1613 C C . LYS A 1 215 ? -23.793 -1.362 17.439 1.00 94.81 215 LYS A C 1
ATOM 1615 O O . LYS A 1 215 ? -23.753 -0.141 17.377 1.00 94.81 215 LYS A O 1
ATOM 1620 N N . ARG A 1 216 ? -24.379 -1.991 18.470 1.00 94.56 216 ARG A N 1
ATOM 1621 C CA . ARG A 1 216 ? -24.990 -1.310 19.630 1.00 94.56 216 ARG A CA 1
ATOM 1622 C C . ARG A 1 216 ? -23.971 -0.574 20.517 1.00 94.56 216 ARG A C 1
ATOM 1624 O O . ARG A 1 216 ? -24.371 0.121 21.439 1.00 94.56 216 ARG A O 1
ATOM 1631 N N . LEU A 1 217 ? -22.675 -0.717 20.303 1.00 95.81 217 LEU A N 1
ATOM 1632 C CA . LEU A 1 217 ? -21.645 0.052 21.002 1.00 95.81 217 LEU A CA 1
ATOM 1633 C C . LEU A 1 217 ? -21.043 1.143 20.119 1.00 95.81 217 LEU A C 1
ATOM 1635 O O . LEU A 1 217 ? -20.193 1.888 20.594 1.00 95.81 217 LEU A O 1
ATOM 1639 N N . LEU A 1 218 ? -21.467 1.241 18.858 1.00 96.12 218 LEU A N 1
ATOM 1640 C CA . LEU A 1 218 ? -20.929 2.181 17.888 1.00 96.12 218 LEU A CA 1
ATOM 1641 C C . LEU A 1 218 ? -21.914 3.324 17.625 1.00 96.12 218 LEU A C 1
ATOM 1643 O O . LEU A 1 218 ? -23.135 3.153 17.654 1.00 96.12 218 LEU A O 1
ATOM 1647 N N . LYS A 1 219 ? -21.360 4.498 17.340 1.00 96.12 219 LYS A N 1
ATOM 1648 C CA . LYS A 1 219 ? -22.055 5.631 16.728 1.00 96.12 219 LYS A CA 1
ATOM 1649 C C . LYS A 1 219 ? -22.229 5.377 15.226 1.00 96.12 219 LYS A C 1
ATOM 1651 O O . LYS A 1 219 ? -21.593 4.493 14.653 1.00 96.12 219 LYS A O 1
ATOM 1656 N N . SER A 1 220 ? -23.032 6.208 14.564 1.00 93.25 220 SER A N 1
ATOM 1657 C CA . SER A 1 220 ? -23.212 6.161 13.104 1.00 93.25 220 SER A CA 1
ATOM 1658 C C . SER A 1 220 ? -21.904 6.345 12.322 1.00 93.25 220 SER A C 1
ATOM 1660 O O . SER A 1 220 ? -21.744 5.754 11.261 1.00 93.25 220 SER A O 1
ATOM 1662 N N . ASN A 1 221 ? -20.946 7.105 12.863 1.00 90.81 221 ASN A N 1
ATOM 1663 C CA . ASN A 1 221 ? -19.625 7.314 12.260 1.00 90.81 221 ASN A CA 1
ATOM 1664 C C . ASN A 1 221 ? -18.633 6.150 12.497 1.00 90.81 221 ASN A C 1
ATOM 1666 O O . ASN A 1 221 ? -17.486 6.220 12.058 1.00 90.81 221 ASN A O 1
ATOM 1670 N N . GLY A 1 222 ? -19.046 5.093 13.206 1.00 92.62 222 GLY A N 1
ATOM 1671 C CA . GLY A 1 222 ? -18.218 3.923 13.498 1.00 92.62 222 GLY A CA 1
ATOM 1672 C C . GLY A 1 222 ? -17.256 4.073 14.681 1.00 92.62 222 GLY A C 1
ATOM 1673 O O . GLY A 1 222 ? -16.466 3.154 14.914 1.00 92.62 222 GLY A O 1
ATOM 1674 N N . ASP A 1 223 ? -17.302 5.183 15.421 1.00 96.12 223 ASP A N 1
ATOM 1675 C CA . ASP A 1 223 ? -16.604 5.329 16.702 1.00 96.12 223 ASP A CA 1
ATOM 1676 C C . ASP A 1 223 ? -17.382 4.647 17.827 1.00 96.12 223 ASP A C 1
ATOM 1678 O O . ASP A 1 223 ? -18.597 4.466 17.747 1.00 96.12 223 ASP A O 1
ATOM 1682 N N . VAL A 1 224 ? -16.697 4.320 18.921 1.00 97.25 224 VAL A N 1
ATOM 1683 C CA . VAL A 1 224 ? -17.346 3.768 20.110 1.00 97.25 224 VAL A CA 1
ATOM 1684 C C . VAL A 1 224 ? -18.171 4.853 20.803 1.00 97.25 224 VAL A C 1
ATOM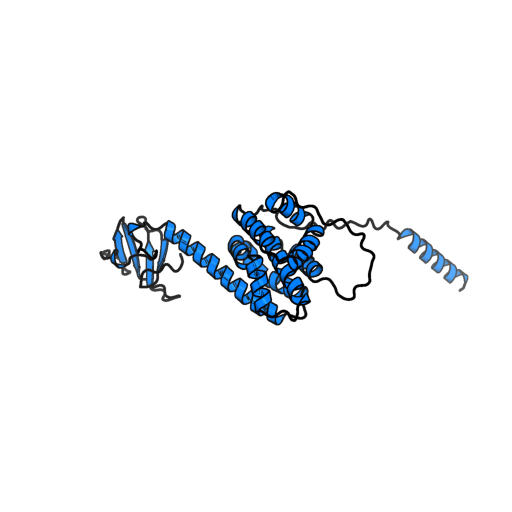 1686 O O . VAL A 1 224 ? -17.705 5.962 21.074 1.00 97.25 224 VAL A O 1
ATOM 1689 N N . ASP A 1 225 ? -19.416 4.532 21.126 1.00 97.56 225 ASP A N 1
ATOM 1690 C CA . ASP A 1 225 ? -20.306 5.411 21.867 1.00 97.56 225 ASP A CA 1
ATOM 1691 C C . ASP A 1 225 ? -20.003 5.345 23.369 1.00 97.56 225 ASP A C 1
ATOM 1693 O O . ASP A 1 225 ? -20.600 4.574 24.120 1.00 97.56 225 ASP A O 1
ATOM 1697 N N . ILE A 1 226 ? -19.045 6.170 23.803 1.00 97.12 226 ILE A N 1
ATOM 1698 C CA . ILE A 1 226 ? -18.597 6.259 25.203 1.00 97.12 226 ILE A CA 1
ATOM 1699 C C . ILE A 1 226 ? -19.760 6.546 26.163 1.00 97.12 226 ILE A C 1
ATOM 1701 O O . ILE A 1 226 ? -19.742 6.062 27.292 1.00 97.12 226 ILE A O 1
ATOM 1705 N N . SER A 1 227 ? -20.802 7.259 25.719 1.00 96.12 227 SER A N 1
ATOM 1706 C CA . SER A 1 227 ? -21.962 7.581 26.563 1.00 96.12 227 SER A CA 1
ATOM 1707 C C . SER A 1 227 ? -22.733 6.340 27.034 1.00 96.12 227 SER A C 1
ATOM 1709 O O . SER A 1 227 ? -23.377 6.368 28.082 1.00 96.12 227 SER A O 1
ATOM 1711 N N . ARG A 1 228 ? -22.610 5.215 26.314 1.00 95.62 228 ARG A N 1
ATOM 1712 C CA . ARG A 1 228 ? -23.233 3.935 26.684 1.00 95.62 228 ARG A CA 1
ATOM 1713 C C . ARG A 1 228 ? -22.535 3.250 27.857 1.00 95.62 228 ARG A C 1
ATOM 1715 O O . ARG A 1 228 ? -23.105 2.332 28.439 1.00 95.62 228 ARG A O 1
ATOM 1722 N N . PHE A 1 229 ? -21.328 3.680 28.212 1.00 96.56 229 PHE A N 1
ATOM 1723 C CA . PHE A 1 229 ? -20.552 3.154 29.332 1.00 96.56 229 PHE A CA 1
ATOM 1724 C C . PHE A 1 229 ? -20.751 4.042 30.563 1.00 96.56 229 PHE A C 1
ATOM 1726 O O . PHE A 1 229 ? -19.860 4.773 30.989 1.00 96.56 229 PHE A O 1
ATOM 1733 N N . ASN A 1 230 ? -21.956 4.009 31.125 1.00 94.19 230 ASN A N 1
ATOM 1734 C CA . ASN A 1 230 ? -22.396 4.934 32.172 1.00 94.19 230 ASN A CA 1
ATOM 1735 C C . ASN A 1 230 ? -22.462 4.307 33.576 1.00 94.19 230 ASN A C 1
ATOM 1737 O O . ASN A 1 230 ? -22.728 5.008 34.550 1.00 94.19 230 ASN A O 1
ATOM 1741 N N . ARG A 1 231 ? -22.183 3.005 33.718 1.00 93.38 231 ARG A N 1
ATOM 1742 C CA . ARG A 1 231 ? -22.215 2.310 35.013 1.00 93.38 231 ARG A CA 1
ATOM 1743 C C . ARG A 1 231 ? -20.807 2.055 35.525 1.00 93.38 231 ARG A C 1
ATOM 1745 O O . ARG A 1 231 ? -20.109 1.193 35.003 1.00 93.38 231 ARG A O 1
ATOM 1752 N N . LYS A 1 232 ? -20.377 2.765 36.568 1.00 92.31 232 LYS A N 1
ATOM 1753 C CA . LYS A 1 232 ? -19.061 2.528 37.182 1.00 92.31 232 LYS A CA 1
ATOM 1754 C C . LYS A 1 232 ? -18.977 1.093 37.721 1.00 92.31 232 LYS A C 1
ATOM 1756 O O . LYS A 1 232 ? -19.867 0.653 38.444 1.00 92.31 232 LYS A O 1
ATOM 1761 N N . LYS A 1 233 ? -17.906 0.370 37.384 1.00 88.44 233 LYS A N 1
ATOM 1762 C CA . LYS A 1 233 ? -17.627 -0.959 37.940 1.00 88.44 233 LYS A CA 1
ATOM 1763 C C . LYS A 1 233 ? -17.104 -0.797 39.379 1.00 88.44 233 LYS A C 1
ATOM 1765 O O . LYS A 1 233 ? -16.085 -0.123 39.560 1.00 88.44 233 LYS A O 1
ATOM 1770 N N . PRO A 1 234 ? -17.774 -1.366 40.397 1.00 84.12 234 PRO A N 1
ATOM 1771 C CA . PRO A 1 234 ? -17.308 -1.284 41.778 1.00 84.12 234 PRO A CA 1
ATOM 1772 C C . PRO A 1 234 ? -16.033 -2.117 41.993 1.00 84.12 234 PRO A C 1
ATOM 1774 O O . PRO A 1 234 ? -15.787 -3.087 41.277 1.00 84.12 234 PRO A O 1
ATOM 1777 N N . GLY A 1 235 ? -15.214 -1.722 42.974 1.00 78.69 235 GLY A N 1
ATOM 1778 C CA . GLY A 1 235 ? -14.066 -2.510 43.452 1.00 78.69 235 GLY A CA 1
ATOM 1779 C C . GLY A 1 235 ? -12.821 -2.544 42.552 1.00 78.69 235 GLY A C 1
ATOM 1780 O O . GLY A 1 235 ? -11.904 -3.312 42.820 1.00 78.69 235 GLY A O 1
ATOM 1781 N N . GLY A 1 236 ? -12.753 -1.741 41.484 1.00 72.12 236 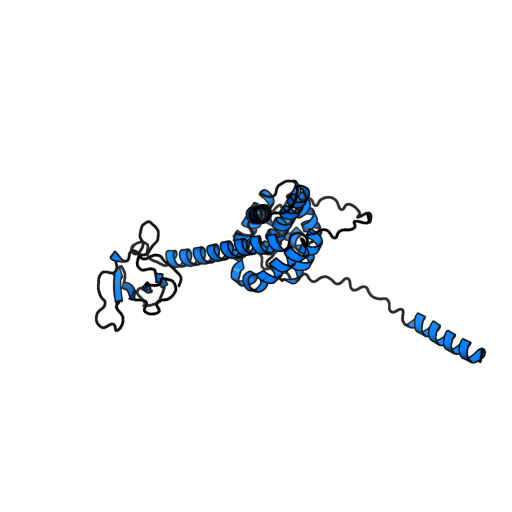GLY A N 1
ATOM 1782 C CA . GLY A 1 236 ? -11.589 -1.694 40.590 1.00 72.12 236 GLY A CA 1
ATOM 1783 C C . GLY A 1 236 ? -10.559 -0.625 40.974 1.00 72.12 236 GLY A C 1
ATOM 1784 O O . GLY A 1 236 ? -10.921 0.536 41.148 1.00 72.12 236 GLY A O 1
ATOM 1785 N N . HIS A 1 237 ? -9.267 -0.984 41.000 1.00 78.31 237 HIS A N 1
ATOM 1786 C CA . HIS A 1 237 ? -8.156 -0.033 41.205 1.00 78.31 237 HIS A CA 1
ATOM 1787 C C . HIS A 1 237 ? -8.073 1.035 40.097 1.00 78.31 237 HIS A C 1
ATOM 1789 O O . HIS A 1 237 ? -7.631 2.156 40.328 1.00 78.31 237 HIS A O 1
ATOM 1795 N N . ARG A 1 238 ? -8.531 0.705 38.882 1.00 85.94 238 ARG A N 1
ATOM 1796 C CA . ARG A 1 238 ? -8.596 1.640 37.752 1.00 85.94 238 ARG A CA 1
ATOM 1797 C C . ARG A 1 238 ? -10.035 2.051 37.455 1.00 85.94 238 ARG A C 1
ATOM 1799 O O . ARG A 1 238 ? -10.904 1.171 37.405 1.00 85.94 238 ARG A O 1
ATOM 1806 N N . PRO A 1 239 ? -10.289 3.341 37.157 1.00 90.94 239 PRO A N 1
ATOM 1807 C CA . PRO A 1 239 ? -11.610 3.797 36.751 1.00 90.94 239 PRO A CA 1
ATOM 1808 C C . PRO A 1 239 ? -12.114 2.996 35.542 1.00 90.94 239 PRO A C 1
ATOM 1810 O O . PRO A 1 239 ? -11.485 2.987 34.480 1.00 90.94 239 PRO A O 1
ATOM 1813 N N . THR A 1 240 ? -13.217 2.277 35.748 1.00 95.56 240 THR A N 1
ATOM 1814 C CA . THR A 1 240 ? -13.789 1.316 34.800 1.00 95.56 240 THR A CA 1
ATOM 1815 C C . THR A 1 240 ? -15.298 1.525 34.730 1.00 95.56 240 THR A C 1
ATOM 1817 O O . THR A 1 240 ? -15.949 1.651 35.770 1.00 95.56 240 THR A O 1
ATOM 1820 N N . TRP A 1 241 ? -15.856 1.544 33.522 1.00 96.31 241 TRP A N 1
ATOM 1821 C CA . TRP A 1 241 ? -17.282 1.737 33.273 1.00 96.31 241 TRP A CA 1
ATOM 1822 C C . TRP A 1 241 ? -17.826 0.622 32.389 1.00 96.31 241 TRP A C 1
ATOM 1824 O O . TRP A 1 241 ? -17.288 0.337 31.322 1.00 96.31 241 TRP A O 1
ATOM 1834 N N . MET A 1 242 ? -18.900 -0.000 32.855 1.00 95.38 242 MET A N 1
ATOM 1835 C CA . MET A 1 242 ? -19.653 -1.035 32.166 1.00 95.38 242 MET A CA 1
ATOM 1836 C C . MET A 1 242 ? -20.604 -0.398 31.155 1.00 95.38 242 MET A C 1
ATOM 1838 O O . MET A 1 242 ? -21.248 0.615 31.444 1.00 95.38 242 MET A O 1
ATOM 1842 N N . GLY A 1 243 ? -20.707 -1.029 29.993 1.00 93.31 243 GLY A N 1
ATOM 1843 C CA . GLY A 1 243 ? -21.664 -0.726 28.943 1.00 93.31 243 GLY A CA 1
ATOM 1844 C C . GLY A 1 243 ? -22.560 -1.927 28.622 1.00 93.31 243 GLY A C 1
ATOM 1845 O O . GLY A 1 243 ? -22.592 -2.919 29.360 1.00 93.31 243 GLY A O 1
ATOM 1846 N N . PRO A 1 244 ? -23.329 -1.844 27.524 1.00 93.50 244 PRO A N 1
ATOM 1847 C CA . PRO A 1 244 ? -24.186 -2.927 27.059 1.00 93.50 244 PRO A CA 1
ATOM 1848 C C . PRO A 1 244 ? -23.434 -4.245 26.845 1.00 93.50 244 PRO A C 1
ATOM 1850 O O . PRO A 1 244 ? -22.253 -4.257 26.503 1.00 93.50 244 PRO A O 1
ATOM 1853 N N . LEU A 1 245 ? -24.157 -5.363 26.971 1.00 90.75 245 LEU A N 1
ATOM 1854 C CA . LEU A 1 245 ? -23.666 -6.713 26.653 1.00 90.75 245 LEU A CA 1
ATOM 1855 C C . LEU A 1 245 ? -22.448 -7.161 27.482 1.00 90.75 245 LEU A C 1
ATOM 1857 O O . LEU A 1 245 ? -21.698 -8.021 27.043 1.00 90.75 245 LEU A O 1
ATOM 1861 N N . GLY A 1 246 ? -22.220 -6.564 28.656 1.00 92.62 246 GLY A N 1
ATOM 1862 C CA . GLY A 1 246 ? -21.085 -6.903 29.521 1.00 92.62 246 GLY A CA 1
ATOM 1863 C C . GLY A 1 246 ? -19.747 -6.295 29.090 1.00 92.62 246 GLY A C 1
ATOM 1864 O O . GLY A 1 246 ? -18.752 -6.488 29.783 1.00 92.62 246 GLY A O 1
ATOM 1865 N N . TRP A 1 247 ? -19.715 -5.525 27.998 1.00 97.00 247 TRP A N 1
ATOM 1866 C CA . TRP A 1 247 ? -18.523 -4.798 27.566 1.00 97.00 247 TRP A CA 1
ATOM 1867 C C . TRP A 1 247 ? -18.188 -3.681 28.547 1.00 97.00 247 TRP A C 1
ATOM 1869 O O . TRP A 1 247 ? -19.069 -3.138 29.218 1.00 97.00 247 TRP A O 1
ATOM 1879 N N . TYR A 1 248 ? -16.920 -3.291 28.612 1.00 96.56 248 TYR A N 1
ATOM 1880 C CA . TYR A 1 248 ? -16.503 -2.206 29.491 1.00 96.56 248 TYR A CA 1
ATOM 1881 C C . TYR A 1 248 ? -15.325 -1.416 28.934 1.00 96.56 248 TYR A C 1
ATOM 1883 O O . TYR A 1 248 ? -14.517 -1.914 28.150 1.00 96.56 248 TYR A O 1
ATOM 1891 N N . ILE A 1 249 ? -15.219 -0.167 29.377 1.00 96.94 249 ILE A N 1
ATOM 1892 C CA . ILE A 1 249 ? -14.054 0.681 29.144 1.00 96.94 249 ILE A CA 1
ATOM 1893 C C . ILE A 1 249 ? -13.291 0.886 30.445 1.00 96.94 249 ILE A C 1
ATOM 1895 O O . ILE A 1 249 ? -13.877 1.011 31.520 1.00 96.94 249 ILE A O 1
ATOM 1899 N N . GLN A 1 250 ? -11.972 0.954 30.344 1.00 95.69 250 GLN A N 1
ATOM 1900 C CA . GLN A 1 250 ? -11.081 1.295 31.448 1.00 95.69 250 GLN A CA 1
ATOM 1901 C C . GLN A 1 250 ? -10.208 2.482 31.055 1.00 95.69 250 GLN A C 1
ATOM 1903 O O . GLN A 1 250 ? -9.751 2.563 29.915 1.00 95.69 250 GLN A O 1
ATOM 1908 N N . ARG A 1 251 ? -9.958 3.397 31.995 1.00 93.50 251 ARG A N 1
ATOM 1909 C CA . ARG A 1 251 ? -9.052 4.534 31.792 1.00 93.50 251 ARG A CA 1
ATOM 1910 C C . ARG A 1 251 ? -7.654 4.042 31.398 1.00 93.50 251 ARG A C 1
ATOM 1912 O O . ARG A 1 251 ? -7.082 3.197 32.091 1.00 93.50 251 ARG A O 1
ATOM 1919 N N . ASP A 1 252 ? -7.099 4.579 30.315 1.00 91.56 252 ASP A N 1
ATOM 1920 C CA . ASP A 1 252 ? -5.682 4.403 30.002 1.00 91.56 252 ASP A CA 1
ATOM 1921 C C . ASP A 1 252 ? -4.847 5.399 30.811 1.00 91.56 252 ASP A C 1
ATOM 1923 O O . ASP A 1 252 ? -5.110 6.599 30.802 1.00 91.56 252 ASP A O 1
ATOM 1927 N N . THR A 1 253 ? -3.852 4.891 31.532 1.00 88.06 253 THR A N 1
ATOM 1928 C CA . THR A 1 253 ? -2.958 5.681 32.389 1.00 88.06 253 THR A CA 1
ATOM 1929 C C . THR A 1 253 ? -1.563 5.836 31.790 1.00 88.06 253 THR A C 1
ATOM 1931 O O . THR A 1 253 ? -0.728 6.501 32.386 1.00 88.06 253 THR A O 1
ATOM 1934 N N . ALA A 1 254 ? -1.293 5.227 30.628 1.00 83.25 254 ALA A N 1
ATOM 1935 C CA . ALA A 1 254 ? 0.020 5.293 29.988 1.00 83.25 254 ALA A CA 1
ATOM 1936 C C . ALA A 1 254 ? 0.292 6.638 29.287 1.00 83.25 254 ALA A C 1
ATOM 1938 O O . ALA A 1 254 ? 1.442 6.972 29.049 1.00 83.25 254 ALA A O 1
ATOM 1939 N N . GLY A 1 255 ? -0.744 7.410 28.934 1.00 74.00 255 GLY A N 1
ATOM 1940 C CA . GLY A 1 255 ? -0.590 8.784 28.431 1.00 74.00 255 GLY A CA 1
ATOM 1941 C C . GLY A 1 255 ? 0.039 8.946 27.037 1.00 74.00 255 GLY A C 1
ATOM 1942 O O . GLY A 1 255 ? 0.347 10.065 26.641 1.00 74.00 255 GLY A O 1
ATOM 1943 N N . HIS A 1 256 ? 0.216 7.873 26.261 1.00 81.12 256 HIS A N 1
ATOM 1944 C CA . HIS A 1 256 ? 0.851 7.936 24.939 1.00 81.12 256 HIS A CA 1
ATOM 1945 C C . HIS A 1 256 ? -0.160 7.904 23.782 1.00 81.12 256 HIS A C 1
ATOM 1947 O O . HIS A 1 256 ? -1.141 7.159 23.810 1.00 81.12 256 HIS A O 1
ATOM 1953 N N . GLY A 1 257 ? 0.112 8.682 22.726 1.00 79.69 257 GLY A N 1
ATOM 1954 C CA . GLY A 1 257 ? -0.586 8.581 21.436 1.00 79.69 257 GLY A CA 1
ATOM 1955 C C . GLY A 1 257 ? -2.075 8.944 21.463 1.00 79.69 257 GLY A C 1
ATOM 1956 O O . GLY A 1 257 ? -2.844 8.396 20.679 1.00 79.69 257 GLY A O 1
ATOM 1957 N N . GLY A 1 258 ? -2.504 9.810 22.390 1.00 88.94 258 GLY A N 1
ATOM 1958 C CA . GLY A 1 258 ? -3.905 10.240 22.514 1.00 88.94 258 GLY A CA 1
ATOM 1959 C C . GLY A 1 258 ? -4.862 9.179 23.076 1.00 88.94 258 GLY A C 1
ATOM 1960 O O . GLY A 1 258 ? -6.079 9.363 23.032 1.00 88.94 258 GLY A O 1
ATOM 1961 N N . ARG A 1 259 ? -4.334 8.065 23.600 1.00 92.88 259 ARG A N 1
ATOM 1962 C CA . ARG A 1 259 ? -5.126 6.992 24.212 1.00 92.88 259 ARG A CA 1
ATOM 1963 C C . ARG A 1 259 ? -5.710 7.456 25.542 1.00 92.88 259 ARG A C 1
ATOM 1965 O O . ARG A 1 259 ? -4.993 7.945 26.410 1.00 92.88 259 ARG A O 1
ATOM 1972 N N . TYR A 1 260 ? -7.013 7.267 25.698 1.00 95.12 260 TYR A N 1
ATOM 1973 C CA . TYR A 1 260 ? -7.755 7.662 26.894 1.00 95.12 260 TYR A CA 1
ATOM 1974 C C . TYR A 1 260 ? -8.533 6.492 27.497 1.00 95.12 260 TYR A C 1
ATOM 1976 O O . TYR A 1 260 ? -8.627 6.371 28.719 1.00 95.12 260 TYR A O 1
ATOM 1984 N N . TRP A 1 261 ? -9.060 5.606 26.648 1.00 96.06 261 TRP A N 1
ATOM 1985 C CA . TRP A 1 261 ? -9.801 4.420 27.064 1.00 96.06 261 TRP A CA 1
ATOM 1986 C C . TRP A 1 261 ? -9.196 3.147 26.476 1.00 96.06 261 TRP A C 1
ATOM 1988 O O . TRP A 1 261 ? -8.660 3.141 25.370 1.00 96.06 261 TRP A O 1
ATOM 1998 N N . LYS A 1 262 ? -9.354 2.041 27.196 1.00 96.06 262 LYS A N 1
ATOM 1999 C CA . LYS A 1 262 ? -9.179 0.675 26.699 1.00 96.06 262 LYS A CA 1
ATOM 2000 C C . LYS A 1 262 ? -10.542 0.003 26.689 1.00 96.06 262 LYS A C 1
ATOM 2002 O O . LYS A 1 262 ? -11.200 -0.016 27.726 1.00 96.06 262 LYS A O 1
ATOM 2007 N N . LEU A 1 263 ? -10.952 -0.517 25.538 1.00 97.38 263 LEU A N 1
ATOM 2008 C CA . LEU A 1 263 ? -12.195 -1.259 25.365 1.00 97.38 263 LEU A CA 1
ATOM 2009 C C . LEU A 1 263 ? -11.945 -2.747 25.582 1.00 97.38 263 LEU A C 1
ATOM 2011 O O . LEU A 1 263 ? -11.022 -3.315 24.991 1.00 97.38 263 LEU A O 1
ATOM 2015 N N . PHE A 1 264 ? -12.800 -3.368 26.380 1.00 96.94 264 PHE A N 1
ATOM 2016 C CA . PHE A 1 264 ? -12.799 -4.794 26.650 1.00 96.94 264 PHE A CA 1
ATOM 2017 C C . PHE A 1 264 ? -14.159 -5.393 26.309 1.00 96.94 264 PHE A C 1
ATOM 2019 O O . PHE A 1 264 ? -15.198 -4.751 26.502 1.00 96.94 264 PHE A O 1
ATOM 2026 N N . ASP A 1 265 ? -14.132 -6.622 25.806 1.00 96.31 265 ASP A N 1
ATOM 2027 C CA . ASP A 1 265 ? -15.340 -7.410 25.608 1.00 96.31 265 ASP A CA 1
ATOM 2028 C C . ASP A 1 265 ? -15.880 -7.974 26.933 1.00 96.31 265 ASP A C 1
ATOM 2030 O O . ASP A 1 265 ? -15.348 -7.732 28.021 1.00 96.31 265 ASP A O 1
ATOM 2034 N N . TYR A 1 266 ? -16.970 -8.730 26.834 1.00 93.00 266 TYR A N 1
ATOM 2035 C CA . TYR A 1 266 ? -17.654 -9.323 27.981 1.00 93.00 266 TYR A CA 1
ATOM 2036 C C . TYR A 1 266 ? -16.836 -10.396 28.716 1.00 93.00 266 TYR A C 1
ATOM 2038 O O . TYR A 1 266 ? -17.121 -10.665 29.881 1.00 93.00 266 TYR A O 1
ATOM 2046 N N . VAL A 1 267 ? -15.820 -10.989 28.071 1.00 93.75 267 VAL A N 1
ATOM 2047 C CA . VAL A 1 267 ? -14.910 -11.966 28.698 1.00 93.75 267 VAL A CA 1
ATOM 2048 C C . VAL A 1 267 ? -13.650 -11.313 29.271 1.00 93.75 267 VAL A C 1
ATOM 2050 O O . VAL A 1 267 ? -12.826 -11.987 29.881 1.00 93.75 267 VAL A O 1
ATOM 2053 N N . GLY A 1 268 ? -13.489 -9.999 29.101 1.00 93.44 268 GLY A N 1
ATOM 2054 C CA . GLY A 1 268 ? -12.341 -9.245 29.596 1.00 93.44 268 GLY A CA 1
ATOM 2055 C C . GLY A 1 268 ? -11.128 -9.248 28.664 1.00 93.44 268 GLY A C 1
ATOM 2056 O O . GLY A 1 268 ? -10.036 -8.853 29.080 1.00 93.44 268 GLY A O 1
ATOM 2057 N N . LYS A 1 269 ? -11.287 -9.636 27.394 1.00 95.44 269 LYS A N 1
ATOM 2058 C CA . LYS A 1 269 ? -10.248 -9.487 26.370 1.00 95.44 269 LYS A CA 1
ATOM 2059 C C . LYS A 1 269 ? -10.241 -8.049 25.860 1.00 95.44 269 LYS A C 1
ATOM 2061 O O . LYS A 1 269 ? -11.274 -7.481 25.513 1.00 95.44 269 LYS A O 1
ATOM 2066 N N . ARG A 1 270 ? -9.051 -7.447 25.782 1.00 95.62 270 ARG A N 1
ATOM 2067 C CA . ARG A 1 270 ? -8.881 -6.104 25.211 1.00 95.62 270 ARG A CA 1
ATOM 2068 C C . ARG A 1 270 ? -9.111 -6.138 23.701 1.00 95.62 270 ARG A C 1
ATOM 2070 O O . ARG A 1 270 ? -8.439 -6.881 22.983 1.00 95.62 270 ARG A O 1
ATOM 2077 N N . ILE A 1 271 ? -10.019 -5.287 23.238 1.00 96.06 271 ILE A N 1
ATOM 2078 C CA . ILE A 1 271 ? -10.398 -5.162 21.829 1.00 96.06 271 ILE A CA 1
ATOM 2079 C C . ILE A 1 271 ? -9.751 -3.941 21.178 1.00 96.06 271 ILE A C 1
ATOM 2081 O O . ILE A 1 271 ? -9.328 -4.033 20.030 1.00 96.06 271 ILE A O 1
ATOM 2085 N N . ALA A 1 272 ? -9.653 -2.817 21.896 1.00 96.12 272 ALA A N 1
ATOM 2086 C CA . ALA A 1 272 ? -9.143 -1.576 21.320 1.00 96.12 272 ALA A CA 1
ATOM 2087 C C . ALA A 1 272 ? -8.577 -0.595 22.354 1.00 96.12 272 ALA A C 1
ATOM 2089 O O . ALA A 1 272 ? -8.949 -0.595 23.530 1.00 96.12 272 ALA A O 1
ATOM 2090 N N . SER A 1 273 ? -7.739 0.312 21.867 1.00 95.75 273 SER A N 1
ATOM 2091 C CA . SER A 1 273 ? -7.419 1.608 22.460 1.00 95.75 273 SER A CA 1
ATOM 2092 C C . SER A 1 273 ? -8.276 2.684 21.809 1.00 95.75 273 SER A C 1
ATOM 2094 O O . SER A 1 273 ? -8.349 2.752 20.579 1.00 95.75 273 SER A O 1
ATOM 2096 N N . LEU A 1 274 ? -8.880 3.552 22.613 1.00 96.69 274 LEU A N 1
ATOM 2097 C CA . LEU A 1 274 ? -9.745 4.623 22.136 1.00 96.69 274 LEU A CA 1
ATOM 2098 C C . LEU A 1 274 ? -9.236 5.988 22.598 1.00 96.69 274 LEU A C 1
ATOM 2100 O O . LEU A 1 274 ? -8.697 6.131 23.701 1.00 96.69 274 LEU A O 1
ATOM 2104 N N . ALA A 1 275 ? -9.478 7.003 21.777 1.00 96.12 275 ALA A N 1
ATOM 2105 C CA . ALA A 1 275 ? -9.407 8.393 22.200 1.00 96.12 275 ALA A CA 1
ATOM 2106 C C . ALA A 1 275 ? -10.559 8.726 23.160 1.00 96.12 275 ALA A C 1
ATOM 2108 O O . ALA A 1 275 ? -11.527 7.973 23.299 1.00 96.12 275 ALA A O 1
ATOM 2109 N N . GLN A 1 276 ? -10.484 9.895 23.797 1.00 95.25 276 GLN A N 1
ATOM 2110 C CA . GLN A 1 276 ? -11.482 10.338 24.776 1.00 95.25 276 GLN A CA 1
ATOM 2111 C C . GLN A 1 276 ? -12.912 10.362 24.212 1.00 95.25 276 GLN A C 1
ATOM 2113 O O . GLN A 1 276 ? -13.858 10.032 24.925 1.00 95.25 276 GLN A O 1
ATOM 2118 N N . ASN A 1 277 ? -13.063 10.700 22.929 1.00 95.69 277 ASN A N 1
ATOM 2119 C CA . ASN A 1 277 ? -14.346 10.787 22.226 1.00 95.69 277 ASN A CA 1
ATOM 2120 C C . ASN A 1 277 ? -14.876 9.439 21.685 1.00 95.69 277 ASN A C 1
ATOM 2122 O O . ASN A 1 277 ? -15.957 9.415 21.086 1.00 95.69 277 ASN A O 1
ATOM 2126 N N . GLY A 1 278 ? -14.129 8.346 21.881 1.00 96.38 278 GLY A N 1
ATOM 2127 C CA . GLY A 1 278 ? -14.470 7.005 21.403 1.00 96.38 278 GLY A CA 1
ATOM 2128 C C . GLY A 1 278 ? -13.877 6.610 20.053 1.00 96.38 278 GLY A C 1
ATOM 2129 O O . GLY A 1 278 ? -14.114 5.485 19.610 1.00 96.38 278 GLY A O 1
ATOM 2130 N N . LYS A 1 279 ? -13.077 7.476 19.416 1.00 96.44 279 LYS A N 1
ATOM 2131 C CA . LYS A 1 279 ? -12.352 7.123 18.189 1.00 96.44 279 LYS A CA 1
ATOM 2132 C C . LYS A 1 279 ? -11.420 5.941 18.438 1.00 96.44 279 LYS A C 1
ATOM 2134 O O . LYS A 1 279 ? -10.607 5.984 19.360 1.00 96.44 279 LYS A O 1
ATOM 2139 N N . ILE A 1 280 ? -11.516 4.915 17.597 1.00 95.50 280 ILE A N 1
ATOM 2140 C CA . ILE A 1 280 ? -10.638 3.738 17.637 1.00 95.50 280 ILE A CA 1
ATOM 2141 C C . ILE A 1 280 ? -9.250 4.140 17.120 1.00 95.50 280 ILE A C 1
ATOM 2143 O O . ILE A 1 280 ? -9.140 4.751 16.058 1.00 95.50 280 ILE A O 1
ATOM 2147 N N . LEU A 1 281 ? -8.198 3.820 17.877 1.00 92.69 281 LEU A N 1
ATOM 2148 C CA . LEU A 1 281 ? -6.821 4.221 17.558 1.00 92.69 281 LEU A CA 1
ATOM 2149 C C . LEU A 1 281 ? -5.938 3.055 17.105 1.00 92.69 281 LEU A C 1
ATOM 2151 O O . LEU A 1 281 ? -5.111 3.223 16.220 1.00 92.69 281 LEU A O 1
ATOM 2155 N N . SER A 1 282 ? -6.032 1.919 17.787 1.00 89.56 282 SER A N 1
ATOM 2156 C CA . SER A 1 282 ? -5.221 0.703 17.586 1.00 89.56 282 SER A CA 1
ATOM 2157 C C . SER A 1 282 ? -5.709 -0.366 18.560 1.00 89.56 282 SER A C 1
ATOM 2159 O O . SER A 1 282 ? -6.522 -0.058 19.439 1.00 89.56 282 SER A O 1
ATOM 2161 N N . LYS A 1 283 ? -5.210 -1.597 18.457 1.00 85.25 283 LYS A N 1
ATOM 2162 C CA . LYS A 1 283 ? -5.410 -2.609 19.501 1.00 85.25 283 LYS A CA 1
ATOM 2163 C C . LYS A 1 283 ? -4.612 -2.311 20.779 1.00 85.25 283 LYS A C 1
ATOM 2165 O O . LYS A 1 283 ? -3.439 -1.888 20.699 1.00 85.25 283 LYS A O 1
#

pLDDT: mean 84.12, std 18.6, range [31.38, 98.62]